Protein AF-A0A524KNK8-F1 (afdb_monomer_lite)

Secondary structure (DSSP, 8-state):
----------------------B-HHHHHHHHH-GGGTT---TT-EEEEEE---TTSEEETTTTEEESTT----SS--SEE-TTS-EEEEEEESSEEEEEEEESS--SEEEEEETT-SS-SEEEEGGGGGTT-BTTB-TTTEEEETTEEEE---EEESSEEEEEESS--S---EEEEEEPPTT--BPPP-SS--HHHHHHHHHHHHHHHHT--S-TT---------TT----

pLDDT: mean 88.98, std 16.61, range [37.19, 98.94]

Structure (mmCIF, N/CA/C/O backbone):
data_AF-A0A524KNK8-F1
#
_entry.id   AF-A0A524KNK8-F1
#
loop_
_atom_site.group_PDB
_atom_site.id
_atom_site.type_symbol
_atom_site.label_atom_id
_atom_site.label_alt_id
_atom_site.label_comp_id
_atom_site.label_asym_id
_atom_site.label_entity_id
_atom_site.label_seq_id
_atom_site.pdbx_PDB_ins_code
_atom_site.Cartn_x
_atom_site.Cartn_y
_atom_site.Cartn_z
_atom_site.occupancy
_atom_site.B_iso_or_equiv
_atom_site.auth_seq_id
_atom_site.auth_comp_id
_atom_site.auth_asym_id
_atom_site.auth_atom_id
_atom_site.pdbx_PDB_model_num
ATOM 1 N N . MET A 1 1 ? -64.115 -29.885 32.588 1.00 39.28 1 MET A N 1
ATOM 2 C CA . MET A 1 1 ? -62.906 -30.039 31.748 1.00 39.28 1 MET A CA 1
ATOM 3 C C . MET A 1 1 ? -62.386 -28.641 31.404 1.00 39.28 1 MET A C 1
ATOM 5 O O . MET A 1 1 ? -63.045 -27.938 30.654 1.00 39.28 1 MET A O 1
ATOM 9 N N . ARG A 1 2 ? -61.317 -28.157 32.058 1.00 37.44 2 ARG A N 1
ATOM 10 C CA . ARG A 1 2 ? -60.787 -26.785 31.881 1.00 37.44 2 ARG A CA 1
ATOM 11 C C . ARG A 1 2 ? -59.547 -26.834 30.985 1.00 37.44 2 ARG A C 1
ATOM 13 O O . ARG A 1 2 ? -58.516 -27.343 31.410 1.00 37.44 2 ARG A O 1
ATOM 20 N N . ILE A 1 3 ? -59.654 -26.318 29.763 1.00 40.84 3 ILE A N 1
ATOM 21 C CA . ILE A 1 3 ? -58.543 -26.235 28.806 1.00 40.84 3 ILE A CA 1
ATOM 22 C C . ILE A 1 3 ? -57.711 -24.995 29.153 1.00 40.84 3 ILE A C 1
ATOM 24 O O . ILE A 1 3 ? -58.164 -23.866 28.978 1.00 40.84 3 ILE A O 1
ATOM 28 N N . ARG A 1 4 ? -56.500 -25.201 29.683 1.00 44.00 4 ARG A N 1
ATOM 29 C CA . ARG A 1 4 ? -55.504 -24.139 29.882 1.00 44.00 4 ARG A CA 1
ATOM 30 C C . ARG A 1 4 ? -54.806 -23.885 28.544 1.00 44.00 4 ARG A C 1
ATOM 32 O O . ARG A 1 4 ? -54.095 -24.755 28.055 1.00 44.00 4 ARG A O 1
ATOM 39 N N . ARG A 1 5 ? -55.019 -22.712 27.944 1.00 43.19 5 ARG A N 1
ATOM 40 C CA . ARG A 1 5 ? -54.253 -22.255 26.775 1.00 43.19 5 ARG A CA 1
ATOM 41 C C . ARG A 1 5 ? -52.883 -21.776 27.258 1.00 43.19 5 ARG A C 1
ATOM 43 O O . ARG A 1 5 ? -52.801 -20.758 27.938 1.00 43.19 5 ARG A O 1
ATOM 50 N N . ALA A 1 6 ? -51.835 -22.534 26.952 1.00 45.50 6 ALA A N 1
ATOM 51 C CA . ALA A 1 6 ? -50.456 -22.107 27.154 1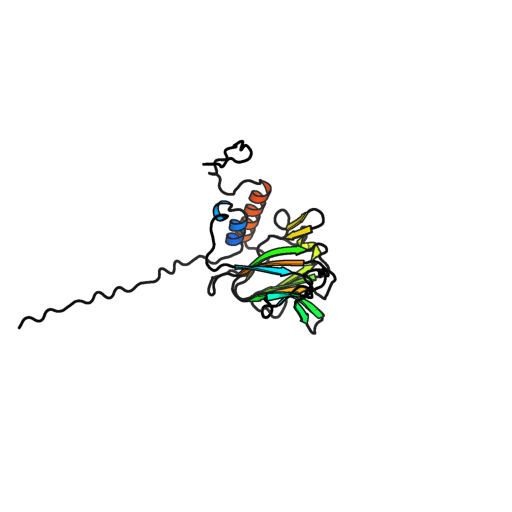.00 45.50 6 ALA A CA 1
ATOM 52 C C . ALA A 1 6 ? -50.084 -21.123 26.035 1.00 45.50 6 ALA A C 1
ATOM 54 O O . ALA A 1 6 ? -50.104 -21.479 24.859 1.00 45.50 6 ALA A O 1
ATOM 55 N N . LEU A 1 7 ? -49.804 -19.874 26.404 1.00 43.69 7 LEU A N 1
ATOM 56 C CA . LEU A 1 7 ? -49.310 -18.850 25.493 1.00 43.69 7 LEU A CA 1
ATOM 57 C C . LEU A 1 7 ? -47.789 -19.023 25.384 1.00 43.69 7 LEU A C 1
ATOM 59 O O . LEU A 1 7 ? -47.062 -18.725 26.329 1.00 43.69 7 LEU A O 1
ATOM 63 N N . ALA A 1 8 ? -47.316 -19.567 24.264 1.00 42.44 8 ALA A N 1
ATOM 64 C CA . ALA A 1 8 ? -45.891 -19.665 23.975 1.00 42.44 8 ALA A CA 1
ATOM 65 C C . ALA A 1 8 ? -45.368 -18.275 23.579 1.00 42.44 8 ALA A C 1
ATOM 67 O O . ALA A 1 8 ? -45.711 -17.756 22.518 1.00 42.44 8 ALA A O 1
ATOM 68 N N . LEU A 1 9 ? -44.565 -17.663 24.452 1.00 43.53 9 LEU A N 1
ATOM 69 C CA . LEU A 1 9 ? -43.840 -16.432 24.150 1.00 43.53 9 LEU A CA 1
ATOM 70 C C . LEU A 1 9 ? -42.666 -16.790 23.227 1.00 43.53 9 LEU A C 1
ATOM 72 O O . LEU A 1 9 ? -41.655 -17.337 23.665 1.00 43.53 9 LEU A O 1
ATOM 76 N N . LEU A 1 10 ? -42.824 -16.532 21.932 1.00 44.56 10 LEU A N 1
ATOM 77 C CA . LEU A 1 10 ? -41.759 -16.684 20.950 1.00 44.56 10 LEU A CA 1
ATOM 78 C C . LEU A 1 10 ? -40.817 -15.476 21.081 1.00 44.56 10 LEU A C 1
ATOM 80 O O . LEU A 1 10 ? -41.096 -14.406 20.545 1.00 44.56 10 LEU A O 1
ATOM 84 N N . CYS A 1 11 ? -39.723 -15.625 21.832 1.00 43.78 11 CYS A N 1
ATOM 85 C CA . CYS A 1 11 ? -38.650 -14.630 21.886 1.00 43.78 11 CYS A CA 1
ATOM 86 C C . CYS A 1 11 ? -37.915 -14.600 20.541 1.00 43.78 11 CYS A C 1
ATOM 88 O O . CYS A 1 11 ? -36.965 -15.349 20.313 1.00 43.78 11 CYS A O 1
ATOM 90 N N . THR A 1 12 ? -38.356 -13.732 19.637 1.00 44.84 12 THR A N 1
ATOM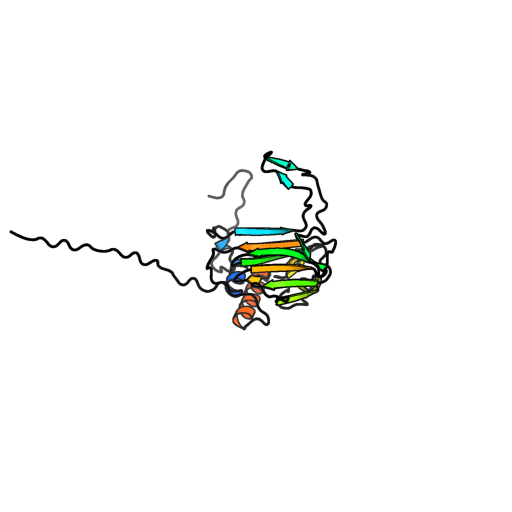 91 C CA . THR A 1 12 ? -37.591 -13.365 18.447 1.00 44.84 12 THR A CA 1
ATOM 92 C C . THR A 1 12 ? -36.363 -12.573 18.886 1.00 44.84 12 THR A C 1
ATOM 94 O O . THR A 1 12 ? -36.468 -11.397 19.234 1.00 44.84 12 THR A O 1
ATOM 97 N N . PHE A 1 13 ? -35.193 -13.212 18.873 1.00 47.78 13 PHE A N 1
ATOM 98 C CA . PHE A 1 13 ? -33.917 -12.504 18.870 1.00 47.78 13 PHE A CA 1
ATOM 99 C C . PHE A 1 13 ? -33.829 -11.720 17.557 1.00 47.78 13 PHE A C 1
ATOM 101 O O . PHE A 1 13 ? -33.483 -12.282 16.520 1.00 47.78 13 PHE A O 1
ATOM 108 N N . LEU A 1 14 ? -34.178 -10.431 17.579 1.00 37.59 14 LEU A N 1
ATOM 109 C CA . LEU A 1 14 ? -33.730 -9.522 16.531 1.00 37.59 14 LEU A CA 1
ATOM 110 C C . LEU A 1 14 ? -32.219 -9.347 16.719 1.00 37.59 14 LEU A C 1
ATOM 112 O O . LEU A 1 14 ? -31.814 -8.834 17.768 1.00 37.59 14 LEU A O 1
ATOM 116 N N . PRO A 1 15 ? -31.366 -9.737 15.757 1.00 41.31 15 PRO A N 1
ATOM 117 C CA . PRO A 1 15 ? -30.005 -9.238 15.767 1.00 41.31 15 PRO A CA 1
ATOM 118 C C . PRO A 1 15 ? -30.083 -7.711 15.671 1.00 41.31 15 PRO A C 1
ATOM 120 O O . PRO A 1 15 ? -30.643 -7.171 14.716 1.00 41.31 15 PRO A O 1
ATOM 123 N N . LEU A 1 16 ? -29.532 -7.007 16.665 1.00 40.75 16 LEU A N 1
ATOM 124 C CA . LEU A 1 16 ? -29.137 -5.615 16.488 1.00 40.75 16 LEU A CA 1
ATOM 125 C C . LEU A 1 16 ? -28.019 -5.607 15.440 1.00 40.75 16 LEU A C 1
ATOM 127 O O . LEU A 1 16 ? -26.835 -5.581 15.764 1.00 40.75 16 LEU A O 1
ATOM 131 N N . THR A 1 17 ? -28.381 -5.625 14.162 1.00 40.34 17 THR A N 1
ATOM 132 C CA . THR A 1 17 ? -27.522 -5.069 13.126 1.00 40.34 17 THR A CA 1
ATOM 133 C C . THR A 1 17 ? -27.572 -3.563 13.317 1.00 40.34 17 THR A C 1
ATOM 135 O O . THR A 1 17 ? -28.336 -2.858 12.658 1.00 40.34 17 THR A O 1
ATOM 138 N N . GLY A 1 18 ? -26.803 -3.061 14.286 1.00 37.19 18 GLY A N 1
ATOM 139 C CA . GLY A 1 18 ? -26.396 -1.668 14.242 1.00 37.19 18 GLY A CA 1
ATOM 140 C C . GLY A 1 18 ? -25.773 -1.461 12.870 1.00 37.19 18 GLY A C 1
ATOM 141 O O . GLY A 1 18 ? -24.892 -2.230 12.482 1.00 37.19 18 GLY A O 1
ATOM 142 N N . ALA A 1 19 ? -26.282 -0.497 12.107 1.00 41.09 19 ALA A N 1
ATOM 143 C CA . ALA A 1 19 ? -25.640 -0.068 10.881 1.00 41.09 19 ALA A CA 1
ATOM 144 C C . ALA A 1 19 ? -24.267 0.485 11.277 1.00 41.09 19 ALA A C 1
ATOM 146 O O . ALA A 1 19 ? -24.128 1.660 11.612 1.00 41.09 19 ALA A O 1
ATOM 147 N N . ALA A 1 20 ? -23.266 -0.392 11.337 1.00 56.62 20 ALA A N 1
ATOM 148 C CA . ALA A 1 20 ? -21.882 0.019 11.384 1.00 56.62 20 ALA A CA 1
ATOM 149 C C . ALA A 1 20 ? -21.692 0.890 10.142 1.00 56.62 20 ALA A C 1
ATOM 151 O O . ALA A 1 20 ? -21.895 0.419 9.021 1.00 56.62 20 ALA A O 1
ATOM 152 N N . GLY A 1 21 ? -21.443 2.183 10.360 1.00 69.94 21 GLY A N 1
ATOM 153 C CA . GLY A 1 21 ? -21.269 3.137 9.272 1.00 69.94 21 GLY A CA 1
ATOM 154 C C . GLY A 1 21 ? -20.223 2.629 8.282 1.00 69.94 21 GLY A C 1
ATOM 155 O O . GLY A 1 21 ? -19.284 1.930 8.666 1.00 69.94 21 GLY A O 1
ATOM 156 N N . GLU A 1 22 ? -20.406 2.963 7.007 1.00 88.12 22 GLU A N 1
ATOM 157 C CA . GLU A 1 22 ? -19.471 2.596 5.946 1.00 88.12 22 GLU A CA 1
ATOM 158 C C . GLU A 1 22 ? -18.034 3.012 6.320 1.00 88.12 22 GLU A C 1
ATOM 160 O O . GLU A 1 22 ? -17.757 4.167 6.655 1.00 88.12 22 GLU A O 1
ATOM 165 N N . LEU A 1 23 ? -17.103 2.059 6.275 1.00 94.19 23 LEU A N 1
ATOM 166 C CA . LEU A 1 23 ? -15.700 2.273 6.588 1.00 94.19 23 LEU A CA 1
ATOM 167 C C . LEU A 1 23 ? -15.001 2.915 5.385 1.00 94.19 23 LEU A C 1
ATOM 169 O O . LEU A 1 23 ? -14.524 2.234 4.479 1.00 94.19 23 LEU A O 1
ATOM 173 N N . GLY A 1 24 ? -14.971 4.244 5.368 1.00 95.75 24 GLY A N 1
ATOM 174 C CA . GLY A 1 24 ? -14.275 5.033 4.351 1.00 95.75 24 GLY A CA 1
ATOM 175 C C . GLY A 1 24 ? -12.940 5.611 4.813 1.00 95.75 24 GLY A C 1
ATOM 176 O O . GLY A 1 24 ? -12.523 5.460 5.965 1.00 95.75 24 GLY A O 1
ATOM 177 N N . LEU A 1 25 ? -12.286 6.339 3.903 1.00 96.94 25 LEU A N 1
ATOM 178 C CA . LEU A 1 25 ? -11.016 7.022 4.163 1.00 96.94 25 LEU A CA 1
ATOM 179 C C . LEU A 1 25 ? -11.036 7.895 5.440 1.00 96.94 25 LEU A C 1
ATOM 181 O O . LEU A 1 25 ? -10.083 7.780 6.209 1.00 96.94 25 LEU A O 1
ATOM 185 N N . PRO A 1 26 ? -12.085 8.693 5.748 1.00 96.38 26 PRO A N 1
ATOM 186 C CA . PRO A 1 26 ? -12.119 9.484 6.982 1.00 96.38 26 PRO A CA 1
ATOM 187 C C . PRO A 1 26 ? -12.039 8.640 8.257 1.00 96.38 26 PRO A C 1
ATOM 189 O O . PRO A 1 26 ? -11.250 8.940 9.150 1.00 96.38 26 PRO A O 1
ATOM 192 N N . ALA A 1 27 ? -12.808 7.550 8.324 1.00 94.88 27 ALA A N 1
ATOM 193 C CA . ALA A 1 27 ? -12.818 6.656 9.477 1.00 94.88 27 ALA A CA 1
ATOM 194 C C . ALA A 1 27 ? -11.474 5.930 9.644 1.00 94.88 27 ALA A C 1
ATOM 196 O O . ALA A 1 27 ? -11.016 5.727 10.764 1.00 94.88 27 ALA A O 1
ATOM 197 N N . LEU A 1 28 ? -10.813 5.569 8.541 1.00 95.56 28 LEU A N 1
ATOM 198 C CA . LEU A 1 28 ? -9.491 4.937 8.562 1.00 95.56 28 LEU A CA 1
ATOM 199 C C . LEU A 1 28 ? -8.373 5.918 8.936 1.00 95.56 28 LEU A C 1
ATOM 201 O O . LEU A 1 28 ? -7.448 5.539 9.647 1.00 95.56 28 LEU A O 1
ATOM 205 N N . LEU A 1 29 ? -8.464 7.178 8.505 1.00 95.00 29 LEU A N 1
ATOM 206 C CA . LEU A 1 29 ? -7.537 8.235 8.915 1.00 95.00 29 LEU A CA 1
ATOM 207 C C . LEU A 1 29 ? -7.675 8.567 10.400 1.00 95.00 29 LEU A C 1
ATOM 209 O O . LEU A 1 29 ? -6.659 8.732 11.065 1.00 95.00 29 LEU A O 1
ATOM 213 N N . ALA A 1 30 ? -8.898 8.595 10.935 1.00 92.25 30 ALA A N 1
ATOM 214 C CA . ALA A 1 30 ? -9.117 8.792 12.367 1.00 92.25 30 ALA A CA 1
ATOM 215 C C . ALA A 1 30 ? -8.403 7.716 13.205 1.00 92.25 30 ALA A C 1
ATOM 217 O O . ALA A 1 30 ? -7.770 8.038 14.208 1.00 92.25 30 ALA A O 1
ATOM 218 N N . ARG A 1 31 ? -8.408 6.453 12.746 1.00 90.88 31 ARG A N 1
ATOM 219 C CA . ARG A 1 31 ? -7.676 5.353 13.404 1.00 90.88 31 ARG A CA 1
ATOM 220 C C . ARG A 1 31 ? -6.161 5.563 13.439 1.00 90.88 31 ARG A C 1
ATOM 222 O O . ARG A 1 31 ? -5.520 5.053 14.347 1.00 90.88 31 ARG A O 1
ATOM 229 N N . LEU A 1 32 ? -5.581 6.281 12.473 1.00 89.31 32 LEU A N 1
ATOM 230 C CA . LEU A 1 32 ? -4.134 6.529 12.420 1.00 89.31 32 LEU A CA 1
ATOM 231 C C . LEU A 1 32 ? -3.651 7.417 13.580 1.00 89.31 32 LEU A C 1
ATOM 233 O O . LEU A 1 32 ? -2.477 7.375 13.935 1.00 89.31 32 LEU A O 1
ATOM 237 N N . THR A 1 33 ? -4.548 8.220 14.155 1.00 88.38 33 THR A N 1
ATOM 238 C CA . THR A 1 33 ? -4.237 9.225 15.187 1.00 88.38 33 THR A CA 1
ATOM 239 C C . THR A 1 33 ? -4.926 8.963 16.527 1.00 88.38 33 THR A C 1
ATOM 241 O O . THR A 1 33 ? -4.765 9.740 17.467 1.00 88.38 33 THR A O 1
ATOM 244 N N . ASP A 1 34 ? -5.700 7.884 16.617 1.00 88.94 34 ASP A N 1
ATOM 245 C CA . ASP A 1 34 ? -6.428 7.478 17.814 1.00 88.94 34 ASP A CA 1
ATOM 246 C C . ASP A 1 34 ? -5.591 6.479 18.628 1.00 88.94 34 ASP A C 1
ATOM 248 O O . ASP A 1 34 ? -5.598 5.271 18.378 1.00 88.94 34 ASP A O 1
ATOM 252 N N . LEU A 1 35 ? -4.824 7.006 19.587 1.00 85.38 35 LEU A N 1
ATOM 253 C CA . LEU A 1 35 ? -3.948 6.199 20.439 1.00 85.38 35 LEU A CA 1
ATOM 254 C C . LEU A 1 35 ? -4.726 5.345 21.452 1.00 85.38 35 LEU A C 1
ATOM 256 O O . LEU A 1 35 ? -4.220 4.302 21.869 1.00 85.38 35 LEU A O 1
ATOM 260 N N . ASP A 1 36 ? -5.963 5.716 21.793 1.00 84.56 36 ASP A N 1
ATOM 261 C CA . ASP A 1 36 ? -6.796 4.969 22.747 1.00 84.56 36 ASP A CA 1
ATOM 262 C C . ASP A 1 36 ? -7.251 3.619 22.176 1.00 84.56 36 ASP A C 1
ATOM 264 O O . ASP A 1 36 ? -7.672 2.723 22.911 1.00 84.56 36 ASP A O 1
ATOM 268 N N . ARG A 1 37 ? -7.116 3.431 20.858 1.00 86.69 37 ARG A N 1
ATOM 269 C CA . ARG A 1 37 ? -7.368 2.155 20.179 1.00 86.69 37 ARG A CA 1
ATOM 270 C C . ARG A 1 37 ? -6.207 1.174 20.245 1.00 86.69 37 ARG A C 1
ATOM 272 O O . ARG A 1 37 ? -6.433 0.000 19.973 1.00 86.69 37 ARG A O 1
ATOM 279 N N . LEU A 1 38 ? -4.993 1.599 20.604 1.00 87.00 38 LEU A N 1
ATOM 280 C CA . LEU A 1 38 ? -3.830 0.704 20.676 1.00 87.00 38 LEU A CA 1
ATOM 281 C C . LEU A 1 38 ? -4.046 -0.558 21.541 1.00 87.00 38 LEU A C 1
ATOM 283 O O . LEU A 1 38 ? -3.613 -1.626 21.105 1.00 87.00 38 LEU A O 1
ATOM 287 N N . PRO A 1 39 ? -4.708 -0.504 22.718 1.00 89.88 39 PRO A N 1
ATOM 288 C CA . PRO A 1 39 ? -4.997 -1.704 23.509 1.00 89.88 39 PRO A CA 1
ATOM 289 C C . PRO A 1 39 ? -6.229 -2.484 23.023 1.00 89.88 39 PRO A C 1
ATOM 291 O O . PRO A 1 39 ? -6.511 -3.568 23.537 1.00 89.88 39 PRO A O 1
ATOM 294 N N . VAL A 1 40 ? -6.996 -1.949 22.068 1.00 87.94 40 VAL A N 1
ATOM 295 C CA . VAL A 1 40 ? -8.257 -2.541 21.621 1.00 87.94 40 VAL A CA 1
ATOM 296 C C . VAL A 1 40 ? -7.994 -3.512 20.477 1.00 87.94 40 VAL A C 1
ATOM 298 O O . VAL A 1 40 ? -7.593 -3.129 19.380 1.00 87.94 40 VAL A O 1
ATOM 301 N N . LEU A 1 41 ? -8.280 -4.791 20.714 1.00 88.81 41 LEU A N 1
ATOM 302 C CA . LEU A 1 41 ? -8.302 -5.786 19.647 1.00 88.81 41 LEU A CA 1
ATOM 303 C C . LEU A 1 41 ? -9.518 -5.546 18.751 1.00 88.81 41 LEU A C 1
ATOM 305 O O . LEU A 1 41 ? -10.637 -5.432 19.246 1.00 88.81 41 LEU A O 1
ATOM 309 N N . GLU A 1 42 ? -9.311 -5.521 17.436 1.00 88.94 42 GLU A N 1
ATOM 310 C CA . GLU A 1 42 ? -10.398 -5.525 16.455 1.00 88.94 42 GLU A CA 1
ATOM 311 C C . GLU A 1 42 ? -10.731 -6.977 16.079 1.00 88.94 42 GLU A C 1
ATOM 313 O O . GLU A 1 42 ? -9.964 -7.609 15.343 1.00 88.94 42 GLU A O 1
ATOM 318 N N . PRO A 1 43 ? -11.842 -7.553 16.581 1.00 89.25 43 PRO A N 1
ATOM 319 C CA . PRO A 1 43 ? -12.153 -8.954 16.333 1.00 89.25 43 PRO A CA 1
ATOM 320 C C . PRO A 1 43 ? -12.327 -9.219 14.838 1.00 89.25 43 PRO A C 1
ATOM 322 O O . PRO A 1 43 ? -12.933 -8.422 14.124 1.00 89.25 43 PRO A O 1
ATOM 325 N N . ALA A 1 44 ? -11.809 -10.357 14.373 1.00 92.75 44 ALA A N 1
ATOM 326 C CA . ALA A 1 44 ? -11.893 -10.807 12.981 1.00 92.75 44 ALA A CA 1
ATOM 327 C C . ALA A 1 44 ? -11.269 -9.864 11.925 1.00 92.75 44 ALA A C 1
ATOM 329 O O . ALA A 1 44 ? -11.371 -10.142 10.730 1.00 92.75 44 ALA A O 1
ATOM 330 N N . VAL A 1 45 ? -10.560 -8.808 12.339 1.00 95.81 45 VAL A N 1
ATOM 331 C CA . VAL A 1 45 ? -9.682 -8.025 11.462 1.00 95.81 45 VAL A CA 1
ATOM 332 C C . VAL A 1 45 ? -8.293 -8.649 11.477 1.00 95.81 45 VAL A C 1
ATOM 334 O O . VAL A 1 45 ? -7.736 -8.942 12.533 1.00 95.81 45 VAL A O 1
ATOM 337 N N . THR A 1 46 ? -7.702 -8.849 10.301 1.00 97.31 46 THR A N 1
ATOM 338 C CA . THR A 1 46 ? -6.330 -9.370 10.189 1.00 97.31 46 THR A CA 1
ATOM 339 C C . THR A 1 46 ? -5.415 -8.353 9.537 1.00 97.31 46 THR A C 1
ATOM 341 O O . THR A 1 46 ? -5.789 -7.770 8.523 1.00 97.31 46 THR A O 1
ATOM 344 N N . CYS A 1 47 ? -4.198 -8.205 10.060 1.00 96.94 47 CYS A N 1
ATOM 345 C CA . CYS A 1 47 ? -3.127 -7.443 9.427 1.00 96.94 47 CYS A CA 1
ATOM 346 C C . CYS A 1 47 ? -2.133 -8.404 8.768 1.00 96.94 47 CYS A C 1
ATOM 348 O O . CYS A 1 47 ? -1.660 -9.348 9.404 1.00 96.94 47 CYS A O 1
ATOM 350 N N . ARG A 1 48 ? -1.837 -8.193 7.485 1.00 98.19 48 ARG A N 1
ATOM 351 C CA . ARG A 1 48 ? -0.908 -9.019 6.702 1.00 98.19 48 ARG A CA 1
ATOM 352 C C . ARG A 1 48 ? -0.040 -8.139 5.808 1.00 98.19 48 ARG A C 1
ATOM 354 O O . ARG A 1 48 ? -0.294 -6.948 5.636 1.00 98.19 48 ARG A O 1
ATOM 361 N N . GLN A 1 49 ? 1.000 -8.738 5.235 1.00 98.06 49 GLN A N 1
ATOM 362 C CA . GLN A 1 49 ? 1.931 -8.044 4.356 1.00 98.06 49 GLN A CA 1
ATOM 363 C C . GLN A 1 49 ? 2.334 -8.922 3.173 1.00 98.06 49 GLN A C 1
ATOM 365 O O . GLN A 1 49 ? 2.650 -10.097 3.345 1.00 98.06 49 GLN A O 1
ATOM 370 N N . PHE A 1 50 ? 2.393 -8.316 1.989 1.00 98.69 50 PHE A N 1
ATOM 371 C CA . PHE A 1 50 ? 3.185 -8.824 0.871 1.00 98.69 50 PHE A CA 1
ATOM 372 C C . PHE A 1 50 ? 4.520 -8.089 0.809 1.00 98.69 50 PHE A C 1
ATOM 374 O O . PHE A 1 50 ? 4.577 -6.878 1.028 1.00 98.69 50 PHE A O 1
ATOM 381 N N . SER A 1 51 ? 5.592 -8.806 0.495 1.00 98.31 51 SER A N 1
ATOM 382 C CA . SER A 1 51 ? 6.925 -8.229 0.356 1.00 98.31 51 SER A CA 1
ATOM 383 C C . SER A 1 51 ? 7.732 -8.913 -0.740 1.00 98.31 51 SER A C 1
ATOM 385 O O . SER A 1 51 ? 7.354 -9.963 -1.267 1.00 98.31 51 SER A O 1
ATOM 387 N N . SER A 1 52 ? 8.873 -8.305 -1.037 1.00 98.38 52 SER A N 1
ATOM 388 C CA . SER A 1 52 ? 9.912 -8.827 -1.932 1.00 98.38 52 SER A CA 1
ATOM 389 C C . SER A 1 52 ? 10.868 -9.808 -1.242 1.00 98.38 52 SER A C 1
ATOM 391 O O . SER A 1 52 ? 11.943 -10.058 -1.772 1.00 98.38 52 SER A O 1
ATOM 393 N N . TYR A 1 53 ? 10.486 -10.380 -0.092 1.00 97.00 53 TYR A N 1
ATOM 394 C CA . TYR A 1 53 ? 11.325 -11.336 0.637 1.00 97.00 53 TYR A CA 1
ATOM 395 C C . TYR A 1 53 ? 11.768 -12.514 -0.244 1.00 97.00 53 TYR A C 1
ATOM 397 O O . TYR A 1 53 ? 11.027 -12.947 -1.138 1.00 97.00 53 TYR A O 1
ATOM 405 N N . ASP A 1 54 ? 12.952 -13.051 0.041 1.00 97.19 54 ASP A N 1
ATOM 406 C CA . ASP A 1 54 ? 13.543 -14.168 -0.682 1.00 97.19 54 ASP A CA 1
ATOM 407 C C . ASP A 1 54 ? 12.677 -15.429 -0.562 1.00 97.19 54 ASP A C 1
ATOM 409 O O . ASP A 1 54 ? 12.570 -16.056 0.495 1.00 97.19 54 ASP A O 1
ATOM 413 N N . ARG A 1 55 ? 12.079 -15.842 -1.686 1.00 95.00 55 ARG A N 1
ATOM 414 C CA . ARG A 1 55 ? 11.202 -17.020 -1.759 1.00 95.00 55 ARG A CA 1
ATOM 415 C C . ARG A 1 55 ? 11.942 -18.340 -1.542 1.00 95.00 55 ARG A C 1
ATOM 417 O O . ARG A 1 55 ? 11.290 -19.369 -1.352 1.00 95.00 55 ARG A O 1
ATOM 424 N N . ALA A 1 56 ? 13.276 -18.338 -1.564 1.00 95.56 56 ALA A N 1
ATOM 425 C CA . ALA A 1 56 ? 14.058 -19.511 -1.213 1.00 95.56 56 ALA A CA 1
ATOM 426 C C . ALA A 1 56 ? 13.966 -19.829 0.290 1.00 95.56 56 ALA A C 1
ATOM 428 O O . ALA A 1 56 ? 13.966 -21.016 0.624 1.00 95.56 56 ALA A O 1
ATOM 429 N N . SER A 1 57 ? 13.815 -18.813 1.154 1.00 95.50 57 SER A N 1
ATOM 430 C CA . SER A 1 57 ? 13.547 -18.983 2.587 1.00 95.50 57 SER A CA 1
ATOM 431 C C . SER A 1 57 ? 12.062 -19.266 2.805 1.00 95.50 57 SER A C 1
ATOM 433 O O . SER A 1 57 ? 11.197 -18.416 2.577 1.00 95.50 57 SER A O 1
ATOM 435 N N . ARG A 1 58 ? 11.732 -20.499 3.199 1.00 94.62 58 ARG A N 1
ATOM 436 C CA . ARG A 1 58 ? 10.336 -20.928 3.371 1.00 94.62 58 ARG A CA 1
ATOM 437 C C . ARG A 1 58 ? 10.171 -21.921 4.507 1.00 94.62 58 ARG A C 1
ATOM 439 O O . ARG A 1 58 ? 11.044 -22.748 4.750 1.00 94.62 58 ARG A O 1
ATOM 446 N N . TYR A 1 59 ? 9.023 -21.863 5.167 1.00 94.44 59 TYR A N 1
ATOM 447 C CA . TYR A 1 59 ? 8.614 -22.871 6.135 1.00 94.44 59 TYR A CA 1
ATOM 448 C C . TYR A 1 59 ? 8.036 -24.088 5.408 1.00 94.44 59 TYR A C 1
ATOM 450 O O . TYR A 1 59 ? 7.148 -23.942 4.566 1.00 94.44 59 TYR A O 1
ATOM 458 N N . ASP A 1 60 ? 8.531 -25.277 5.733 1.00 95.31 60 ASP A N 1
ATOM 459 C CA . ASP A 1 60 ? 7.960 -26.544 5.295 1.00 95.31 60 ASP A CA 1
ATOM 460 C C . ASP A 1 60 ? 7.031 -27.093 6.395 1.00 95.31 60 ASP A C 1
ATOM 462 O O . ASP A 1 60 ? 7.505 -27.510 7.458 1.00 95.31 60 ASP A O 1
ATOM 466 N N . PRO A 1 61 ? 5.705 -27.114 6.169 1.00 95.56 61 PRO A N 1
ATOM 467 C CA . PRO A 1 61 ? 4.754 -27.591 7.165 1.00 95.56 61 PRO A CA 1
ATOM 468 C C . PRO A 1 61 ? 4.823 -29.106 7.400 1.00 95.56 61 PRO A C 1
ATOM 470 O O . PRO A 1 61 ? 4.423 -29.555 8.474 1.00 95.56 61 PRO A O 1
ATOM 473 N N . ALA A 1 62 ? 5.324 -29.896 6.442 1.00 96.56 62 ALA A N 1
ATOM 474 C CA . ALA A 1 62 ? 5.412 -31.349 6.581 1.00 96.56 62 ALA A CA 1
ATOM 475 C C . ALA A 1 62 ? 6.539 -31.743 7.542 1.00 96.56 62 ALA A C 1
ATOM 477 O O . ALA A 1 62 ? 6.351 -32.584 8.421 1.00 96.56 62 ALA A O 1
ATOM 478 N N . THR A 1 63 ? 7.696 -31.096 7.408 1.00 96.44 63 THR A N 1
ATOM 479 C CA . THR A 1 63 ? 8.861 -31.333 8.274 1.00 96.44 63 THR A CA 1
ATOM 480 C C . THR A 1 63 ? 8.888 -30.428 9.507 1.00 96.44 63 THR A C 1
ATOM 482 O O . THR A 1 63 ? 9.645 -30.689 10.440 1.00 96.44 63 THR A O 1
ATOM 485 N N . LYS A 1 64 ? 8.046 -29.385 9.541 1.00 96.44 64 LYS A N 1
ATOM 486 C CA . LYS A 1 64 ? 8.030 -28.315 10.553 1.00 96.44 64 LYS A CA 1
ATOM 487 C C . LYS A 1 64 ? 9.368 -27.575 10.674 1.00 96.44 64 LYS A C 1
ATOM 489 O O . LYS A 1 64 ? 9.719 -27.108 11.758 1.00 96.44 64 LYS A O 1
ATOM 494 N N . GLN A 1 65 ? 10.108 -27.459 9.575 1.00 96.31 65 GLN A N 1
ATOM 495 C CA . GLN A 1 65 ? 11.424 -26.818 9.525 1.00 96.31 65 GLN A CA 1
ATOM 496 C C . GLN A 1 65 ? 11.463 -25.703 8.482 1.00 96.31 65 GLN A C 1
ATOM 498 O O . GLN A 1 65 ? 10.669 -25.670 7.544 1.00 96.31 65 GLN A O 1
ATOM 503 N N . TYR A 1 66 ? 12.410 -24.779 8.636 1.00 94.50 66 TYR A N 1
ATOM 504 C CA . TYR A 1 66 ? 12.700 -23.792 7.602 1.00 94.50 66 TYR A CA 1
ATOM 505 C C . TYR A 1 66 ? 13.701 -24.350 6.593 1.00 94.50 66 TYR A C 1
ATOM 507 O O . TYR A 1 66 ? 14.773 -24.833 6.956 1.00 94.50 66 TYR A O 1
ATOM 515 N N . VAL A 1 67 ? 13.367 -24.223 5.314 1.00 96.19 67 VAL A N 1
ATOM 516 C CA . VAL A 1 67 ? 14.250 -24.519 4.188 1.00 96.19 67 VAL A CA 1
ATOM 517 C C . VAL A 1 67 ? 14.963 -23.235 3.788 1.00 96.19 67 VAL A C 1
ATOM 519 O O . VAL A 1 67 ? 14.311 -22.215 3.576 1.00 96.19 67 VAL A O 1
ATOM 522 N N . ASN A 1 68 ? 16.294 -23.304 3.679 1.00 95.31 68 ASN A N 1
ATOM 523 C CA . ASN A 1 68 ? 17.166 -22.186 3.306 1.00 95.31 68 ASN A CA 1
ATOM 524 C C . ASN A 1 68 ? 16.856 -20.893 4.085 1.00 95.31 68 ASN A C 1
ATOM 526 O O . ASN A 1 68 ? 16.723 -19.817 3.508 1.00 95.31 68 ASN A O 1
ATOM 530 N N . TRP A 1 69 ? 16.714 -21.016 5.409 1.00 93.69 69 TRP A N 1
ATOM 531 C CA . TRP A 1 69 ? 16.304 -19.921 6.295 1.00 93.69 69 TRP A CA 1
ATOM 532 C C . TRP A 1 69 ? 17.187 -18.666 6.171 1.00 93.69 69 TRP A C 1
ATOM 534 O O . TRP A 1 69 ? 16.712 -17.562 6.416 1.00 93.69 69 TRP A O 1
ATOM 544 N N . SER A 1 70 ? 18.454 -18.843 5.779 1.00 95.25 70 SER A N 1
ATOM 545 C CA . SER A 1 70 ? 19.463 -17.796 5.611 1.00 95.25 70 SER A CA 1
ATOM 546 C C . SER A 1 70 ? 19.473 -17.137 4.224 1.00 95.25 70 SER A C 1
ATOM 548 O O . SER A 1 70 ? 20.381 -16.357 3.937 1.00 95.25 70 SER A O 1
ATOM 550 N N . ALA A 1 71 ? 18.536 -17.477 3.332 1.00 96.81 71 ALA A N 1
ATOM 551 C CA . ALA A 1 71 ? 18.403 -16.798 2.045 1.00 96.81 71 ALA A CA 1
ATOM 552 C C . ALA A 1 71 ? 18.080 -15.307 2.255 1.00 96.81 71 ALA A C 1
ATOM 554 O O . ALA A 1 71 ? 17.333 -14.963 3.167 1.00 96.81 71 ALA A O 1
ATOM 555 N N . ASN A 1 72 ? 18.670 -14.432 1.437 1.00 96.25 72 ASN A N 1
ATOM 556 C CA . ASN A 1 72 ? 18.686 -12.978 1.663 1.00 96.25 72 ASN A CA 1
ATOM 557 C C . ASN A 1 72 ? 18.537 -12.165 0.357 1.00 96.25 72 ASN A C 1
ATOM 559 O O . ASN A 1 72 ? 18.879 -10.986 0.274 1.00 96.25 72 ASN A O 1
ATOM 563 N N . GLY A 1 73 ? 18.076 -12.799 -0.721 1.00 96.88 73 GLY A N 1
ATOM 564 C CA . GLY A 1 73 ? 17.722 -12.169 -1.992 1.00 96.88 73 GLY A CA 1
ATOM 565 C C . GLY A 1 73 ? 16.382 -11.428 -1.935 1.00 96.88 73 GLY A C 1
ATOM 566 O O . GLY A 1 73 ? 15.520 -11.670 -2.780 1.00 96.88 73 GLY A O 1
ATOM 567 N N . ASP A 1 74 ? 16.218 -10.521 -0.967 1.00 96.56 74 ASP A N 1
ATOM 568 C CA . ASP A 1 74 ? 14.954 -9.850 -0.603 1.00 96.56 74 ASP A CA 1
ATOM 569 C C . ASP A 1 74 ? 14.529 -8.703 -1.546 1.00 96.56 74 ASP A C 1
ATOM 571 O O . ASP A 1 74 ? 13.743 -7.828 -1.177 1.00 96.56 74 ASP A O 1
ATOM 575 N N . SER A 1 75 ? 15.059 -8.658 -2.770 1.00 97.06 75 SER A N 1
ATOM 576 C CA . SER A 1 75 ? 14.699 -7.638 -3.762 1.00 97.06 75 SER A CA 1
ATOM 577 C C . SER A 1 75 ? 14.305 -8.260 -5.090 1.00 97.06 75 SER A C 1
ATOM 579 O O . SER A 1 75 ? 14.900 -9.234 -5.547 1.00 97.06 75 SER A O 1
ATOM 581 N N . GLY A 1 76 ? 13.311 -7.655 -5.740 1.00 97.44 76 GLY A N 1
ATOM 582 C CA . GLY A 1 76 ? 12.834 -8.092 -7.051 1.00 97.44 76 GLY A CA 1
ATOM 583 C C . GLY A 1 76 ? 12.081 -9.421 -7.059 1.00 97.44 76 GLY A C 1
ATOM 584 O O . GLY A 1 76 ? 11.913 -10.010 -8.123 1.00 97.44 76 GLY A O 1
ATOM 585 N N . GLN A 1 77 ? 11.607 -9.873 -5.900 1.00 97.94 77 GLN A N 1
ATOM 586 C CA . GLN A 1 77 ? 10.694 -11.007 -5.792 1.00 97.94 77 GLN A CA 1
ATOM 587 C C . GLN A 1 77 ? 9.263 -10.503 -5.972 1.00 97.94 77 GLN A C 1
ATOM 589 O O . GLN A 1 77 ? 8.844 -9.593 -5.263 1.00 97.94 77 GLN A O 1
ATOM 594 N N . TYR A 1 78 ? 8.519 -11.098 -6.899 1.00 98.44 78 TYR A N 1
ATOM 595 C CA . TYR A 1 78 ? 7.117 -10.779 -7.188 1.00 98.44 78 TYR A CA 1
ATOM 596 C C . TYR A 1 78 ? 6.269 -12.043 -7.045 1.00 98.44 78 TYR A C 1
ATOM 598 O O . TYR A 1 78 ? 6.799 -13.153 -7.063 1.00 98.44 78 TYR A O 1
ATOM 606 N N . LEU A 1 79 ? 4.948 -11.903 -6.909 1.00 98.06 79 LEU A N 1
ATOM 607 C CA . LEU A 1 79 ? 4.048 -13.063 -6.896 1.00 98.06 79 LEU A CA 1
ATOM 608 C C . LEU A 1 79 ? 4.066 -13.796 -8.238 1.00 98.06 79 LEU A C 1
ATOM 610 O O . LEU A 1 79 ? 4.049 -15.023 -8.269 1.00 98.06 79 LEU A O 1
ATOM 614 N N . ARG A 1 80 ? 4.086 -13.026 -9.327 1.00 98.38 80 ARG A N 1
ATOM 615 C CA . ARG A 1 80 ? 4.198 -13.485 -10.715 1.00 98.38 80 ARG A CA 1
ATOM 616 C C . ARG A 1 80 ? 4.474 -12.295 -11.634 1.00 98.38 80 ARG A C 1
ATOM 618 O O . ARG A 1 80 ? 4.307 -11.147 -11.219 1.00 98.38 80 ARG A O 1
ATOM 625 N N . VAL A 1 81 ? 4.847 -12.582 -12.877 1.00 98.44 81 VAL A N 1
ATOM 626 C CA . VAL A 1 81 ? 4.851 -11.615 -13.981 1.00 98.44 81 VAL A CA 1
ATOM 627 C C . VAL A 1 81 ? 3.757 -12.031 -14.959 1.00 98.44 81 VAL A C 1
ATOM 629 O O . VAL A 1 81 ? 3.704 -13.188 -15.369 1.00 98.44 81 VAL A O 1
ATOM 632 N N . GLU A 1 82 ? 2.859 -11.108 -15.274 1.00 97.94 82 GLU A N 1
ATOM 633 C CA . GLU A 1 82 ? 1.749 -11.315 -16.201 1.00 97.94 82 GLU A CA 1
ATOM 634 C C . GLU A 1 82 ? 2.243 -11.317 -17.662 1.00 97.94 82 GLU A C 1
ATOM 636 O O . GLU A 1 82 ? 3.293 -10.740 -17.958 1.00 97.94 82 GLU A O 1
ATOM 641 N N . PRO A 1 83 ? 1.494 -11.900 -18.621 1.00 97.94 83 PRO A N 1
ATOM 642 C CA . PRO A 1 83 ? 1.899 -11.942 -20.033 1.00 97.94 83 PRO A CA 1
ATOM 643 C C . PRO A 1 83 ? 2.135 -10.568 -20.677 1.00 97.94 83 PRO A C 1
ATOM 645 O O . PRO A 1 83 ? 2.893 -10.455 -21.636 1.00 97.94 83 PRO A O 1
ATOM 648 N N . ASN A 1 84 ? 1.499 -9.517 -20.153 1.00 96.06 84 ASN A N 1
ATOM 649 C CA . ASN A 1 84 ? 1.697 -8.135 -20.595 1.00 96.06 84 ASN A CA 1
ATOM 650 C C . ASN A 1 84 ? 2.957 -7.472 -19.998 1.00 96.06 84 ASN A C 1
ATOM 652 O O . ASN A 1 84 ? 3.214 -6.303 -20.275 1.00 96.06 84 ASN A O 1
ATOM 656 N N . GLY A 1 85 ? 3.725 -8.197 -19.180 1.00 98.00 85 GLY A N 1
ATOM 657 C CA . GLY A 1 85 ? 4.954 -7.738 -18.542 1.00 98.00 85 GLY A CA 1
ATOM 658 C C . GLY A 1 85 ? 4.783 -7.177 -17.130 1.00 98.00 85 GLY A C 1
ATOM 659 O O . GLY A 1 85 ? 5.794 -7.008 -16.450 1.00 98.00 85 GLY A O 1
ATOM 660 N N . GLU A 1 86 ? 3.559 -6.928 -16.652 1.00 98.38 86 GLU A N 1
ATOM 661 C CA . GLU A 1 86 ? 3.349 -6.389 -15.302 1.00 98.38 86 GLU A CA 1
ATOM 662 C C . GLU A 1 86 ? 3.768 -7.382 -14.220 1.00 98.38 86 GLU A C 1
ATOM 664 O O . GLU A 1 86 ? 3.434 -8.564 -14.271 1.00 98.38 86 GLU A O 1
ATOM 669 N N . ALA A 1 87 ? 4.460 -6.896 -13.192 1.00 98.75 87 ALA A N 1
ATOM 670 C CA . ALA A 1 87 ? 4.901 -7.730 -12.084 1.00 98.75 87 ALA A CA 1
ATOM 671 C C . ALA A 1 87 ? 3.993 -7.529 -10.866 1.00 98.75 87 ALA A C 1
ATOM 673 O O . ALA A 1 87 ? 3.888 -6.429 -10.321 1.00 98.75 87 ALA A O 1
ATOM 674 N N . VAL A 1 88 ? 3.323 -8.594 -10.426 1.00 98.81 88 VAL A N 1
ATOM 675 C CA . VAL A 1 88 ? 2.332 -8.531 -9.345 1.00 98.81 88 VAL A CA 1
ATOM 676 C C . VAL A 1 88 ? 3.036 -8.481 -7.994 1.00 98.81 88 VAL A C 1
ATOM 678 O O . VAL A 1 88 ? 3.710 -9.429 -7.591 1.00 98.81 88 VAL A O 1
ATOM 681 N N . MET A 1 89 ? 2.863 -7.369 -7.281 1.00 98.81 89 MET A N 1
ATOM 682 C CA . MET A 1 89 ? 3.484 -7.116 -5.980 1.00 98.81 89 MET A CA 1
ATOM 683 C C . MET A 1 89 ? 2.643 -7.675 -4.830 1.00 98.81 89 MET A C 1
ATOM 685 O O . MET A 1 89 ? 3.194 -8.240 -3.884 1.00 98.81 89 MET A O 1
ATOM 689 N N . ALA A 1 90 ? 1.320 -7.506 -4.917 1.00 98.88 90 ALA A N 1
ATOM 690 C CA . ALA A 1 90 ? 0.348 -7.925 -3.913 1.00 98.88 90 ALA A CA 1
ATOM 691 C C . ALA A 1 90 ? -1.015 -8.222 -4.555 1.00 98.88 90 ALA A C 1
ATOM 693 O O . ALA A 1 90 ? -1.392 -7.583 -5.540 1.00 98.88 90 ALA A O 1
ATOM 694 N N . GLU A 1 91 ? -1.761 -9.160 -3.975 1.00 98.62 91 GLU A N 1
ATOM 695 C CA . GLU A 1 91 ? -3.128 -9.492 -4.381 1.00 98.62 91 GLU A CA 1
ATOM 696 C C . GLU A 1 91 ? -3.948 -9.866 -3.141 1.00 98.62 91 GLU A C 1
ATOM 698 O O . GLU A 1 91 ? -3.599 -10.786 -2.402 1.00 98.62 91 GLU A O 1
ATOM 703 N N . MET A 1 92 ? -5.012 -9.112 -2.884 1.00 98.62 92 MET A N 1
ATOM 704 C CA . MET A 1 92 ? -5.886 -9.241 -1.723 1.00 98.62 92 MET A CA 1
ATOM 705 C C . MET A 1 92 ? -7.330 -9.452 -2.176 1.00 98.62 92 MET A C 1
ATOM 707 O O . MET A 1 92 ? -7.799 -8.791 -3.106 1.00 98.62 92 MET A O 1
ATOM 711 N N . ALA A 1 93 ? -8.047 -10.326 -1.472 1.00 98.25 93 ALA A N 1
ATOM 712 C CA . ALA A 1 93 ? -9.474 -10.578 -1.651 1.00 98.25 93 ALA A CA 1
ATOM 713 C C . ALA A 1 93 ? -10.264 -10.158 -0.402 1.00 98.25 93 ALA A C 1
ATOM 715 O O . ALA A 1 93 ? -9.734 -10.186 0.711 1.00 98.25 93 ALA A O 1
ATOM 716 N N . GLY A 1 94 ? -11.534 -9.805 -0.599 1.00 98.06 94 GLY A N 1
ATOM 717 C CA . GLY A 1 94 ? -12.437 -9.324 0.444 1.00 98.06 94 GLY A CA 1
ATOM 718 C C . GLY A 1 94 ? -12.324 -7.816 0.717 1.00 98.06 94 GLY A C 1
ATOM 719 O O . GLY A 1 94 ? -11.473 -7.137 0.131 1.00 98.06 94 GLY A O 1
ATOM 720 N N . PRO A 1 95 ? -13.188 -7.282 1.601 1.00 98.44 95 PRO A N 1
ATOM 721 C CA . PRO A 1 95 ? -13.116 -5.896 2.047 1.00 98.44 95 PRO A CA 1
ATOM 722 C C . PRO A 1 95 ? -11.831 -5.660 2.844 1.00 98.44 95 PRO A C 1
ATOM 724 O O . PRO A 1 95 ? -11.487 -6.416 3.757 1.00 98.44 95 PRO A O 1
ATOM 727 N N . GLY A 1 96 ? -11.110 -4.591 2.522 1.00 98.50 96 GLY A N 1
ATOM 728 C CA . GLY A 1 96 ? -9.813 -4.334 3.132 1.00 98.50 96 GLY A CA 1
ATOM 729 C C . GLY A 1 96 ? -9.297 -2.921 2.923 1.00 98.50 96 GLY A C 1
ATOM 730 O O . GLY A 1 96 ? -9.969 -2.045 2.380 1.00 98.50 96 GLY A O 1
ATOM 731 N N . CYS A 1 97 ? -8.081 -2.689 3.405 1.00 98.75 97 CYS A N 1
ATOM 732 C CA . CYS A 1 97 ? -7.398 -1.412 3.267 1.00 98.75 97 CYS A CA 1
ATOM 733 C C . CYS A 1 97 ? -5.888 -1.619 3.217 1.00 98.75 97 CYS A C 1
ATOM 735 O O . CYS A 1 97 ? -5.329 -2.239 4.120 1.00 98.75 97 CYS A O 1
ATOM 737 N N . ILE A 1 98 ? -5.204 -1.069 2.211 1.00 98.88 98 ILE A N 1
ATOM 738 C CA . ILE A 1 98 ? -3.747 -0.896 2.310 1.00 98.88 98 ILE A CA 1
ATOM 739 C C . ILE A 1 98 ? -3.505 0.180 3.367 1.00 98.88 98 ILE A C 1
ATOM 741 O O . ILE A 1 98 ? -4.075 1.264 3.280 1.00 98.88 98 ILE A O 1
ATOM 745 N N . VAL A 1 99 ? -2.685 -0.126 4.368 1.00 98.06 99 VAL A N 1
ATOM 746 C CA . VAL A 1 99 ? -2.343 0.794 5.469 1.00 98.06 99 VAL A CA 1
ATOM 747 C C . VAL A 1 99 ? -0.873 1.192 5.459 1.00 98.06 99 VAL A C 1
ATOM 749 O O . VAL A 1 99 ? -0.473 2.115 6.164 1.00 98.06 99 VAL A O 1
ATOM 752 N N . ARG A 1 100 ? -0.050 0.501 4.660 1.00 98.12 100 ARG A N 1
ATOM 753 C CA . ARG A 1 100 ? 1.351 0.858 4.472 1.00 98.12 100 ARG A CA 1
ATOM 754 C C . ARG A 1 100 ? 1.868 0.421 3.110 1.00 98.12 100 ARG A C 1
ATOM 756 O O . ARG A 1 100 ? 1.793 -0.755 2.763 1.00 98.12 100 ARG A O 1
ATOM 763 N N . ILE A 1 101 ? 2.494 1.347 2.398 1.00 98.62 101 ILE A N 1
ATOM 764 C CA . ILE A 1 101 ? 3.376 1.058 1.267 1.00 98.62 101 ILE A CA 1
ATOM 765 C C . ILE A 1 101 ? 4.780 1.500 1.668 1.00 98.62 101 ILE A C 1
ATOM 767 O O . ILE A 1 101 ? 4.975 2.620 2.143 1.00 98.62 101 ILE A O 1
ATOM 771 N N . TRP A 1 102 ? 5.763 0.623 1.494 1.00 98.44 102 TRP A N 1
ATOM 772 C CA . TRP A 1 102 ? 7.166 0.940 1.750 1.00 98.44 102 TRP A CA 1
ATOM 773 C C . TRP A 1 102 ? 8.056 0.465 0.610 1.00 98.44 102 TRP A C 1
ATOM 775 O O . TRP A 1 102 ? 7.774 -0.564 -0.000 1.00 98.44 102 TRP A O 1
ATOM 785 N N . SER A 1 103 ? 9.142 1.194 0.357 1.00 98.00 103 SER A N 1
ATOM 786 C CA . SER A 1 103 ? 10.228 0.766 -0.524 1.00 98.00 103 SER A CA 1
ATOM 787 C C . SER A 1 103 ? 11.549 1.445 -0.148 1.00 98.00 103 SER A C 1
ATOM 789 O O . SER A 1 103 ? 11.564 2.614 0.239 1.00 98.00 103 SER 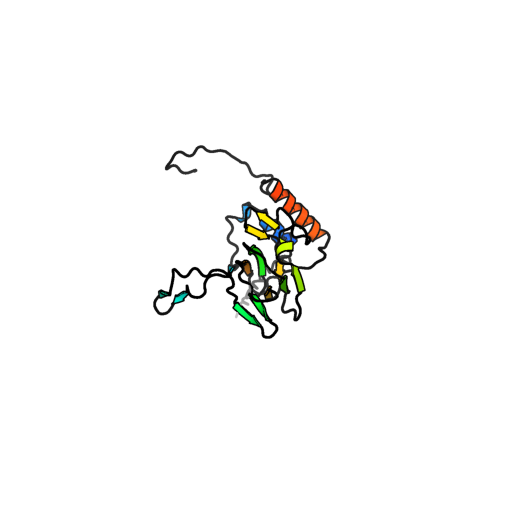A O 1
ATOM 791 N N . ALA A 1 104 ? 12.671 0.735 -0.287 1.00 96.81 104 ALA A N 1
ATOM 792 C CA . ALA A 1 104 ? 14.009 1.334 -0.189 1.00 96.81 104 ALA A CA 1
ATOM 793 C C . ALA A 1 104 ? 14.465 1.990 -1.509 1.00 96.81 104 ALA A C 1
ATOM 795 O O . ALA A 1 104 ? 15.357 2.835 -1.515 1.00 96.81 104 ALA A O 1
ATOM 796 N N . ASN A 1 105 ? 13.875 1.589 -2.636 1.00 96.94 105 ASN A N 1
ATOM 797 C CA . ASN A 1 105 ? 14.253 2.021 -3.980 1.00 96.94 105 ASN A CA 1
ATOM 798 C C . ASN A 1 105 ? 13.049 1.948 -4.945 1.00 96.94 105 ASN A C 1
ATOM 800 O O . ASN A 1 105 ? 13.071 1.157 -5.894 1.00 96.94 105 ASN A O 1
ATOM 804 N N . PRO A 1 106 ? 11.992 2.753 -4.712 1.00 97.25 106 PRO A N 1
ATOM 805 C CA . PRO A 1 106 ? 10.774 2.702 -5.516 1.00 97.25 106 PRO A CA 1
ATOM 806 C C . PRO A 1 106 ? 11.094 3.039 -6.974 1.00 97.25 106 PRO A C 1
ATOM 808 O O . PRO A 1 106 ? 11.558 4.140 -7.273 1.00 97.25 106 PRO A O 1
ATOM 811 N N . THR A 1 107 ? 10.879 2.080 -7.873 1.00 98.00 107 THR A N 1
ATOM 812 C CA . THR A 1 107 ? 11.303 2.163 -9.277 1.00 98.00 107 THR A CA 1
ATOM 813 C C . THR A 1 107 ? 10.114 1.969 -10.212 1.00 98.00 107 THR A C 1
ATOM 815 O O . THR A 1 107 ? 9.234 1.154 -9.944 1.00 98.00 107 THR A O 1
ATOM 818 N N . GLY A 1 108 ? 10.105 2.699 -11.329 1.00 98.25 108 GLY A N 1
ATOM 819 C CA . GLY A 1 108 ? 9.076 2.564 -12.357 1.00 98.25 108 GLY A CA 1
ATOM 820 C C . GLY A 1 108 ? 7.721 3.095 -11.902 1.00 98.25 108 GLY A C 1
ATOM 821 O O . GLY A 1 108 ? 7.637 4.141 -11.252 1.00 98.25 108 GLY A O 1
ATOM 822 N N . THR A 1 109 ? 6.667 2.374 -12.264 1.00 98.75 109 THR A N 1
ATOM 823 C CA . THR A 1 109 ? 5.280 2.789 -12.038 1.00 98.75 109 THR A CA 1
ATOM 824 C C . THR A 1 109 ? 4.568 1.767 -11.167 1.00 98.75 109 THR A C 1
ATOM 826 O O . THR A 1 109 ? 4.649 0.570 -11.434 1.00 98.75 109 THR A O 1
ATOM 829 N N . ILE A 1 110 ? 3.853 2.241 -10.146 1.00 98.75 110 ILE A N 1
ATOM 830 C CA . ILE A 1 110 ? 2.974 1.418 -9.313 1.00 98.75 110 ILE A CA 1
ATOM 831 C C . ILE A 1 110 ? 1.526 1.584 -9.772 1.00 98.75 110 ILE A C 1
ATOM 833 O O . ILE A 1 110 ? 1.057 2.700 -10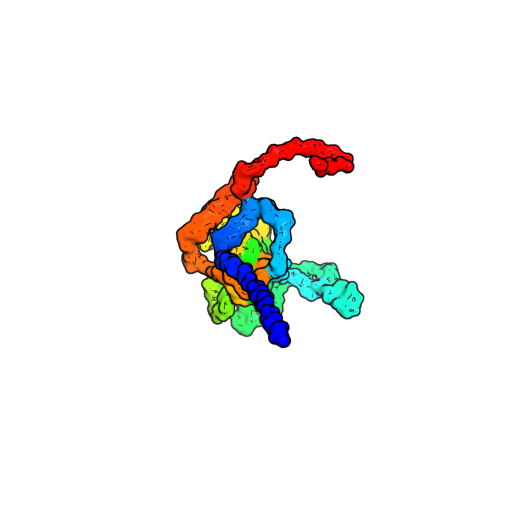.012 1.00 98.75 110 ILE A O 1
ATOM 837 N N .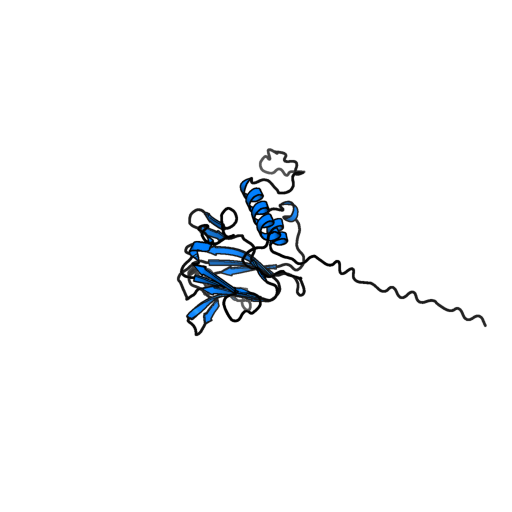 ARG A 1 111 ? 0.812 0.465 -9.881 1.00 98.81 111 ARG A N 1
ATOM 838 C CA . ARG A 1 111 ? -0.587 0.401 -10.308 1.00 98.81 111 ARG A CA 1
ATOM 839 C C . ARG A 1 111 ? -1.441 -0.242 -9.233 1.00 98.81 111 ARG A C 1
ATOM 841 O O . ARG A 1 111 ? -1.070 -1.269 -8.668 1.00 98.81 111 ARG A O 1
ATOM 848 N N . LEU A 1 112 ? -2.598 0.356 -8.980 1.00 98.75 112 LEU A N 1
ATOM 849 C CA . LEU A 1 112 ? -3.607 -0.132 -8.048 1.00 98.75 112 LEU A CA 1
ATOM 850 C C . LEU A 1 112 ? -4.859 -0.506 -8.833 1.00 98.75 112 LEU A C 1
ATOM 852 O O . LEU A 1 112 ? -5.455 0.338 -9.498 1.00 98.75 112 LEU A O 1
ATOM 856 N N . TYR A 1 113 ? -5.277 -1.758 -8.723 1.00 98.81 113 TYR A N 1
ATOM 857 C CA . TYR A 1 113 ? -6.533 -2.264 -9.262 1.00 98.81 113 TYR A CA 1
ATOM 858 C C . TYR A 1 113 ? -7.471 -2.504 -8.086 1.00 98.81 113 TYR A C 1
ATOM 860 O O . TYR A 1 113 ? -7.237 -3.417 -7.290 1.00 98.81 113 TYR A O 1
ATOM 868 N N . LEU A 1 114 ? -8.501 -1.674 -7.947 1.00 98.81 114 LEU A N 1
ATOM 869 C CA . LEU A 1 114 ? -9.464 -1.776 -6.855 1.00 98.81 114 LEU A CA 1
ATOM 870 C C . LEU A 1 114 ? -10.732 -2.479 -7.342 1.00 98.81 114 LEU A C 1
ATOM 872 O O . LEU A 1 114 ? -11.194 -2.272 -8.462 1.00 98.81 114 LEU A O 1
ATOM 876 N N . ASP A 1 115 ? -11.272 -3.347 -6.494 1.00 98.56 115 ASP A N 1
ATOM 877 C CA . ASP A 1 115 ? -12.553 -4.033 -6.658 1.00 98.56 115 ASP A CA 1
ATOM 878 C C . ASP A 1 115 ? -12.747 -4.782 -7.983 1.00 98.56 115 ASP A C 1
ATOM 880 O O . ASP A 1 115 ? -13.851 -4.844 -8.528 1.00 98.56 115 ASP A O 1
ATOM 884 N N . GLY A 1 116 ? -11.679 -5.381 -8.507 1.00 97.50 116 GLY A N 1
ATOM 885 C CA . GLY A 1 116 ? -11.733 -6.178 -9.731 1.00 97.50 116 GLY A CA 1
ATOM 886 C C . GLY A 1 116 ? -11.750 -5.339 -11.007 1.00 97.50 116 GLY A C 1
ATOM 887 O O . GLY A 1 116 ? -12.141 -5.842 -12.058 1.00 97.50 116 GLY A O 1
ATOM 888 N N . ALA A 1 117 ? -11.336 -4.068 -10.940 1.00 98.12 117 ALA A N 1
ATOM 889 C CA . ALA A 1 117 ? -11.167 -3.238 -12.126 1.00 98.12 117 ALA A CA 1
ATOM 890 C C . ALA A 1 117 ? -10.243 -3.916 -13.158 1.00 98.12 117 ALA A C 1
ATOM 892 O O . ALA A 1 117 ? -9.156 -4.391 -12.828 1.00 98.12 117 ALA A O 1
ATOM 893 N N . ALA A 1 118 ? -10.670 -3.942 -14.426 1.00 96.38 118 ALA A N 1
ATOM 894 C CA . ALA A 1 118 ? -9.902 -4.542 -15.523 1.00 96.38 118 ALA A CA 1
ATOM 895 C C . ALA A 1 118 ? -8.689 -3.694 -15.950 1.00 96.38 118 ALA A C 1
ATOM 897 O O . ALA A 1 118 ? -7.729 -4.215 -16.510 1.00 96.38 118 ALA A O 1
ATOM 898 N N . LYS A 1 119 ? -8.734 -2.384 -15.684 1.00 97.62 119 LYS A N 1
ATOM 899 C CA . LYS A 1 119 ? -7.639 -1.425 -15.881 1.00 97.62 119 LYS A CA 1
ATOM 900 C C . LYS A 1 119 ? -7.203 -0.878 -14.517 1.00 97.62 119 LYS A C 1
ATOM 902 O O . LYS A 1 119 ? -8.031 -0.905 -13.601 1.00 97.62 119 LYS A O 1
ATOM 907 N N . PRO A 1 120 ? -5.964 -0.369 -14.372 1.00 98.19 120 PRO A N 1
ATOM 908 C CA . PRO A 1 120 ? -5.542 0.286 -13.140 1.00 98.19 120 PRO A CA 1
ATOM 909 C C . PRO A 1 120 ? -6.549 1.368 -12.749 1.00 98.19 120 PRO A C 1
ATOM 911 O O . PRO A 1 120 ? -6.868 2.243 -13.552 1.00 98.19 120 PRO A O 1
ATOM 914 N N . THR A 1 121 ? -7.067 1.296 -11.526 1.00 98.50 121 THR A N 1
ATOM 915 C CA . THR A 1 121 ? -7.882 2.365 -10.942 1.00 98.50 121 THR A CA 1
ATOM 916 C C . THR A 1 121 ? -7.016 3.598 -10.716 1.00 98.50 121 THR A C 1
ATOM 918 O O . THR A 1 121 ? -7.447 4.710 -10.997 1.00 98.50 121 THR A O 1
ATOM 921 N N . TRP A 1 122 ? -5.782 3.382 -10.251 1.00 98.44 122 TRP A N 1
ATOM 922 C CA . TRP A 1 122 ? -4.783 4.425 -10.053 1.00 98.44 122 TRP A CA 1
ATOM 923 C C . TRP A 1 122 ? -3.419 3.964 -10.556 1.00 98.44 122 TRP A C 1
ATOM 925 O O . TRP A 1 122 ? -3.034 2.810 -10.356 1.00 98.44 122 TRP A O 1
ATOM 935 N N . GLU A 1 123 ? -2.682 4.877 -11.178 1.00 98.12 123 GLU A N 1
ATOM 936 C CA . GLU A 1 123 ? -1.337 4.655 -11.698 1.00 98.12 123 GLU A CA 1
ATOM 937 C C . GLU A 1 123 ? -0.469 5.868 -11.367 1.00 98.12 123 GLU A C 1
ATOM 939 O O . GLU A 1 123 ? -0.863 7.004 -11.632 1.00 98.12 123 GLU A O 1
ATOM 944 N N . PHE A 1 124 ? 0.701 5.629 -10.774 1.00 98.25 124 PHE A N 1
ATOM 945 C CA . PHE A 1 124 ? 1.616 6.690 -10.358 1.00 98.25 124 PHE A CA 1
ATOM 946 C C . PHE A 1 124 ? 3.067 6.287 -10.618 1.00 98.25 124 PHE A C 1
ATOM 948 O O . PHE A 1 124 ? 3.418 5.121 -10.393 1.00 98.25 124 PHE A O 1
ATOM 955 N N . PRO A 1 125 ? 3.957 7.229 -10.981 1.00 98.50 125 PRO A N 1
ATOM 956 C CA . PRO A 1 125 ? 5.387 7.007 -10.811 1.00 98.50 125 PRO A CA 1
ATOM 957 C C . PRO A 1 125 ? 5.650 6.626 -9.351 1.00 98.50 125 PRO A C 1
ATOM 959 O O . PRO A 1 125 ? 5.263 7.349 -8.432 1.00 98.50 125 PRO A O 1
ATOM 962 N N . PHE A 1 126 ? 6.271 5.471 -9.110 1.00 98.19 126 PHE A N 1
ATOM 963 C CA . PHE A 1 126 ? 6.290 4.890 -7.766 1.00 98.19 126 PHE A CA 1
ATOM 964 C C . PHE A 1 126 ? 7.027 5.796 -6.768 1.00 98.19 126 PHE A C 1
ATOM 966 O O . PHE A 1 126 ? 6.589 5.978 -5.634 1.00 98.19 126 PHE A O 1
ATOM 973 N N . ALA A 1 127 ? 8.107 6.441 -7.209 1.00 97.25 127 ALA A N 1
ATOM 974 C CA . ALA A 1 127 ? 8.853 7.387 -6.388 1.00 97.25 127 ALA A CA 1
ATOM 975 C C . ALA A 1 127 ? 8.039 8.643 -6.011 1.00 97.25 127 ALA A C 1
ATOM 977 O O . ALA A 1 127 ? 8.246 9.195 -4.928 1.00 97.25 127 ALA A O 1
ATOM 978 N N . ASP A 1 128 ? 7.101 9.078 -6.858 1.00 97.62 128 ASP A N 1
ATOM 979 C CA . ASP A 1 128 ? 6.353 10.327 -6.666 1.00 97.62 128 ASP A CA 1
ATOM 980 C C . ASP A 1 128 ? 5.336 10.241 -5.520 1.00 97.62 128 ASP A C 1
ATOM 982 O O . ASP A 1 128 ? 5.063 11.262 -4.878 1.00 97.62 128 ASP A O 1
ATOM 986 N N . LEU A 1 129 ? 4.874 9.028 -5.175 1.00 96.75 129 LEU A N 1
ATOM 987 C CA . LEU A 1 129 ? 4.062 8.773 -3.974 1.00 96.75 129 LEU A CA 1
ATOM 988 C C . LEU A 1 129 ? 4.751 9.216 -2.675 1.00 96.75 129 LEU A C 1
ATOM 990 O O . LEU A 1 129 ? 4.091 9.425 -1.664 1.00 96.75 129 LEU A O 1
ATOM 994 N N . PHE A 1 130 ? 6.077 9.354 -2.676 1.00 96.62 130 PHE A N 1
ATOM 995 C CA . PHE A 1 130 ? 6.859 9.672 -1.479 1.00 96.62 130 PHE A CA 1
ATOM 996 C C . PHE A 1 130 ? 7.520 11.053 -1.539 1.00 96.62 130 PHE A C 1
ATOM 998 O O . PHE A 1 130 ? 8.231 11.436 -0.609 1.00 96.62 130 PHE A O 1
ATOM 1005 N N . GLN A 1 131 ? 7.314 11.798 -2.628 1.00 95.00 131 GLN A N 1
ATOM 1006 C CA . GLN A 1 131 ? 7.962 13.090 -2.884 1.00 95.00 131 GLN A CA 1
ATOM 1007 C C . GLN A 1 131 ? 6.996 14.277 -2.774 1.00 95.00 131 GLN A C 1
ATOM 1009 O O . GLN A 1 131 ? 7.381 15.403 -3.077 1.00 95.00 131 GLN A O 1
ATOM 1014 N N . GLY A 1 132 ? 5.748 14.044 -2.349 1.00 92.94 132 GLY A N 1
ATOM 1015 C CA . GLY A 1 132 ? 4.728 15.092 -2.245 1.00 92.94 132 GLY A CA 1
ATOM 1016 C C . GLY A 1 132 ? 4.222 15.597 -3.599 1.00 92.94 132 GLY A C 1
ATOM 1017 O O . GLY A 1 132 ? 3.653 16.682 -3.667 1.00 92.94 132 GLY A O 1
ATOM 1018 N N . ARG A 1 133 ? 4.443 14.834 -4.679 1.00 96.19 133 ARG A N 1
ATOM 1019 C CA . ARG A 1 133 ? 4.024 15.188 -6.048 1.00 96.19 133 ARG A CA 1
ATOM 1020 C C . ARG A 1 133 ? 2.647 14.641 -6.421 1.00 96.19 133 ARG A C 1
ATOM 1022 O O . ARG A 1 133 ? 2.055 15.096 -7.392 1.00 96.19 133 ARG A O 1
ATOM 1029 N N . VAL A 1 134 ? 2.136 13.683 -5.648 1.00 95.56 134 VAL A N 1
ATOM 1030 C CA . VAL A 1 134 ? 0.817 13.071 -5.841 1.00 95.56 134 VAL A CA 1
ATOM 1031 C C . VAL A 1 134 ? -0.039 13.386 -4.622 1.00 95.56 134 VAL A C 1
ATOM 1033 O O . VAL A 1 134 ? 0.187 12.835 -3.553 1.00 95.56 134 VAL A O 1
ATOM 1036 N N . ALA A 1 135 ? -1.038 14.257 -4.748 1.00 94.38 135 ALA A N 1
ATOM 1037 C CA . ALA A 1 135 ? -1.983 14.483 -3.655 1.00 94.38 135 ALA A CA 1
ATOM 1038 C C . ALA A 1 135 ? -2.913 13.260 -3.475 1.00 94.38 135 ALA A C 1
ATOM 1040 O O . ALA A 1 135 ? -3.335 12.676 -4.474 1.00 94.38 135 ALA A O 1
ATOM 1041 N N . PRO A 1 136 ? -3.276 12.868 -2.238 1.00 95.56 136 PRO A N 1
ATOM 1042 C CA . PRO A 1 136 ? -2.894 13.445 -0.943 1.00 95.56 136 PRO A CA 1
ATOM 1043 C C . PRO A 1 136 ? -1.655 12.767 -0.309 1.00 95.56 136 PRO A C 1
ATOM 1045 O O . PRO A 1 136 ? -1.445 12.873 0.898 1.00 95.56 136 PRO A O 1
ATOM 1048 N N . PHE A 1 137 ? -0.844 12.044 -1.087 1.00 96.50 137 PHE A N 1
ATOM 1049 C CA . PHE A 1 137 ? 0.393 11.410 -0.626 1.00 96.50 137 PHE A CA 1
ATOM 1050 C C . PHE A 1 137 ? 1.494 12.456 -0.394 1.00 96.50 137 PHE A C 1
ATOM 1052 O O . PHE A 1 137 ? 2.384 12.685 -1.214 1.00 96.50 137 PHE A O 1
ATOM 1059 N N . ALA A 1 138 ? 1.429 13.101 0.766 1.00 94.50 138 ALA A N 1
ATOM 1060 C CA . ALA A 1 138 ? 2.399 14.087 1.218 1.00 94.50 138 ALA A CA 1
ATOM 1061 C C . ALA A 1 138 ? 2.713 13.907 2.707 1.00 94.50 138 ALA A C 1
ATOM 1063 O O . ALA A 1 138 ? 2.036 13.168 3.427 1.00 94.50 138 ALA A O 1
ATOM 1064 N N . ARG A 1 139 ? 3.758 14.586 3.188 1.00 93.62 139 ARG A N 1
ATOM 1065 C CA . ARG A 1 139 ? 4.128 14.545 4.608 1.00 93.62 139 ARG A CA 1
ATOM 1066 C C . ARG A 1 139 ? 2.977 15.066 5.488 1.00 93.62 139 ARG A C 1
ATOM 1068 O O . ARG A 1 139 ? 2.289 15.992 5.068 1.00 93.62 139 ARG A O 1
ATOM 1075 N N . PRO A 1 140 ? 2.802 14.534 6.713 1.00 93.50 140 PRO A N 1
ATOM 1076 C CA . PRO A 1 140 ? 3.550 13.432 7.333 1.00 93.50 140 PRO A CA 1
ATOM 1077 C C . PRO A 1 140 ? 3.060 12.019 6.960 1.00 93.50 140 PRO A C 1
ATOM 1079 O O . PRO A 1 140 ? 3.711 11.048 7.333 1.00 93.50 140 PRO A O 1
ATOM 1082 N N . VAL A 1 141 ? 1.952 11.875 6.224 1.00 94.12 141 VAL A N 1
ATOM 1083 C CA . VAL A 1 141 ? 1.374 10.553 5.907 1.00 94.12 141 VAL A CA 1
ATOM 1084 C C . VAL A 1 141 ? 2.109 9.821 4.786 1.00 94.12 141 VAL A C 1
ATOM 1086 O O . VAL A 1 141 ? 1.991 8.607 4.680 1.00 94.12 141 VAL A O 1
ATOM 1089 N N . ALA A 1 142 ? 2.899 10.511 3.967 1.00 96.81 142 ALA A N 1
ATOM 1090 C CA . ALA A 1 142 ? 3.817 9.900 3.016 1.00 96.81 142 ALA A CA 1
ATOM 1091 C C . ALA A 1 142 ? 5.112 10.708 2.890 1.00 96.81 142 ALA A C 1
ATOM 1093 O O . ALA A 1 142 ? 5.113 11.937 2.960 1.00 96.81 142 ALA A O 1
ATOM 1094 N N . GLY A 1 143 ? 6.238 10.028 2.704 1.00 95.94 143 GLY A N 1
ATOM 1095 C CA . GLY A 1 143 ? 7.523 10.696 2.569 1.00 95.94 143 GLY A CA 1
ATOM 1096 C C . GLY A 1 143 ? 8.721 9.759 2.548 1.00 95.94 143 GLY A C 1
ATOM 1097 O O . GLY A 1 143 ? 8.640 8.582 2.905 1.00 95.94 143 GLY A O 1
ATOM 1098 N N . MET A 1 144 ? 9.866 10.323 2.172 1.00 91.75 144 MET A N 1
ATOM 1099 C CA . MET A 1 144 ? 11.176 9.720 2.397 1.00 91.75 144 MET A CA 1
ATOM 1100 C C . MET A 1 144 ? 11.696 10.120 3.785 1.00 91.75 144 MET A C 1
ATOM 1102 O O . MET A 1 144 ? 11.841 11.314 4.073 1.00 91.75 144 MET A O 1
ATOM 1106 N N . ASN A 1 145 ? 11.987 9.126 4.626 1.00 84.00 145 ASN A N 1
ATOM 1107 C CA . ASN A 1 145 ? 12.626 9.301 5.931 1.00 84.00 145 ASN A CA 1
ATOM 1108 C C . ASN A 1 145 ? 13.933 8.497 5.936 1.00 84.00 145 ASN A C 1
ATOM 1110 O O . ASN A 1 145 ? 13.923 7.268 5.831 1.00 84.00 145 ASN A O 1
ATOM 1114 N N . GLY A 1 146 ? 15.073 9.192 5.987 1.00 83.12 146 GLY A N 1
ATOM 1115 C CA . GLY A 1 146 ? 16.372 8.574 5.713 1.00 83.12 146 GLY A CA 1
ATOM 1116 C C . GLY A 1 146 ? 16.414 7.993 4.294 1.00 83.12 146 GLY A C 1
ATOM 1117 O O . GLY A 1 146 ? 16.183 8.711 3.326 1.00 83.12 146 GLY A O 1
ATOM 1118 N N . ARG A 1 147 ? 16.684 6.686 4.173 1.00 82.69 147 ARG A N 1
ATOM 1119 C CA . ARG A 1 147 ? 16.672 5.935 2.897 1.00 82.69 147 ARG A CA 1
ATOM 1120 C C . ARG A 1 147 ? 15.414 5.070 2.704 1.00 82.69 147 ARG A C 1
ATOM 1122 O O . ARG A 1 147 ? 15.407 4.194 1.848 1.00 82.69 147 ARG A O 1
ATOM 1129 N N . GLY A 1 148 ? 14.377 5.266 3.522 1.00 88.69 148 GLY A N 1
ATOM 1130 C CA . GLY A 1 148 ? 13.133 4.498 3.458 1.00 88.69 148 GLY A CA 1
ATOM 1131 C C . GLY A 1 148 ? 11.951 5.352 3.010 1.00 88.69 148 GLY A C 1
ATOM 1132 O O . GLY A 1 148 ? 11.563 6.295 3.706 1.00 88.69 148 GLY A O 1
ATOM 1133 N N . ALA A 1 149 ? 11.345 4.986 1.884 1.00 96.31 149 ALA A N 1
ATOM 1134 C CA . ALA A 1 149 ? 10.123 5.599 1.389 1.00 96.31 149 ALA A CA 1
ATOM 1135 C C . ALA A 1 149 ? 8.923 4.942 2.083 1.00 96.31 149 ALA A C 1
ATOM 1137 O O . ALA A 1 149 ? 8.794 3.720 2.045 1.00 96.31 149 ALA A O 1
ATOM 1138 N N . ASN A 1 150 ? 8.073 5.721 2.756 1.00 97.25 150 ASN A N 1
ATOM 1139 C CA . ASN A 1 150 ? 6.897 5.216 3.468 1.00 97.25 150 ASN A CA 1
ATOM 1140 C C . ASN A 1 150 ? 5.655 6.016 3.072 1.00 97.25 150 ASN A C 1
ATOM 1142 O O . ASN A 1 150 ? 5.708 7.242 3.019 1.00 97.25 150 ASN A O 1
ATOM 1146 N N . ALA A 1 151 ? 4.538 5.330 2.859 1.00 97.56 151 ALA A N 1
ATOM 1147 C CA . ALA A 1 151 ? 3.214 5.919 2.733 1.00 97.56 151 ALA A CA 1
ATOM 1148 C C . ALA A 1 151 ? 2.244 5.167 3.650 1.00 97.56 151 ALA A C 1
ATOM 1150 O O . ALA A 1 151 ? 2.108 3.950 3.548 1.00 97.56 151 ALA A O 1
ATOM 1151 N N . TYR A 1 152 ? 1.595 5.912 4.537 1.00 97.38 152 TYR A N 1
ATOM 1152 C CA . TYR A 1 152 ? 0.615 5.480 5.535 1.00 97.38 152 TYR A CA 1
ATOM 1153 C C . TYR A 1 152 ? -0.797 5.989 5.225 1.00 97.38 152 TYR A C 1
ATOM 1155 O O . TYR A 1 152 ? -1.713 5.775 6.015 1.00 97.38 152 TYR A O 1
ATOM 1163 N N . LEU A 1 153 ? -0.988 6.678 4.092 1.00 97.81 153 LEU A N 1
ATOM 1164 C CA . LEU A 1 153 ? -2.320 7.047 3.624 1.00 97.81 153 LEU A CA 1
ATOM 1165 C C . LEU A 1 153 ? -3.145 5.764 3.393 1.00 97.81 153 LEU A C 1
ATOM 1167 O O . LEU A 1 153 ? -2.729 4.934 2.578 1.00 97.81 153 LEU A O 1
ATOM 1171 N N . PRO A 1 154 ? -4.303 5.598 4.058 1.00 98.31 154 PRO A N 1
ATOM 1172 C CA . PRO A 1 154 ? -5.153 4.433 3.852 1.00 98.31 154 PRO A CA 1
ATOM 1173 C C . PRO A 1 154 ? -5.704 4.373 2.421 1.00 98.31 154 PRO A C 1
ATOM 1175 O O . PRO A 1 154 ? -6.190 5.373 1.894 1.00 98.31 154 PRO A O 1
ATOM 1178 N N . ILE A 1 155 ? -5.683 3.191 1.806 1.00 98.69 155 ILE A N 1
ATOM 1179 C CA . ILE A 1 155 ? -6.302 2.930 0.497 1.00 98.69 155 ILE A CA 1
ATOM 1180 C C . ILE A 1 155 ? -7.341 1.811 0.676 1.00 98.69 155 ILE A C 1
ATOM 1182 O O . ILE A 1 155 ? -7.001 0.631 0.515 1.00 98.69 155 ILE A O 1
ATOM 1186 N N . PRO A 1 156 ? -8.583 2.147 1.077 1.00 98.62 156 PRO A N 1
ATOM 1187 C CA . PRO A 1 156 ? -9.666 1.176 1.223 1.00 98.62 156 PRO A CA 1
ATOM 1188 C C . PRO A 1 156 ? -10.161 0.598 -0.108 1.00 98.62 156 PRO A C 1
ATOM 1190 O O . PRO A 1 156 ? -10.137 1.266 -1.144 1.00 98.62 156 PRO A O 1
ATOM 1193 N N . TYR A 1 157 ? -10.658 -0.637 -0.060 1.00 98.75 157 TYR A N 1
ATOM 1194 C CA . TYR A 1 157 ? -11.293 -1.351 -1.169 1.00 98.75 157 TYR A CA 1
ATOM 1195 C C . TYR A 1 157 ? -12.389 -2.290 -0.647 1.00 98.75 157 TYR A C 1
ATOM 1197 O O . TYR A 1 157 ? -12.239 -2.919 0.402 1.00 98.75 157 TYR A O 1
ATOM 1205 N N . ALA A 1 158 ? -13.496 -2.388 -1.378 1.00 98.44 158 ALA A N 1
ATOM 1206 C CA . ALA A 1 158 ? -14.688 -3.122 -0.964 1.00 98.44 158 ALA A CA 1
ATOM 1207 C C . ALA A 1 158 ? -14.624 -4.630 -1.243 1.00 98.44 158 ALA A C 1
ATOM 1209 O O . ALA A 1 158 ? -15.187 -5.419 -0.488 1.00 98.44 158 ALA A O 1
ATOM 1210 N N . ARG A 1 159 ? -13.979 -5.045 -2.339 1.00 98.44 159 ARG A N 1
ATOM 1211 C CA . ARG A 1 159 ? -14.019 -6.440 -2.820 1.00 98.44 159 ARG A CA 1
ATOM 1212 C C . ARG A 1 159 ? -12.655 -7.085 -2.980 1.00 98.44 159 ARG A C 1
ATOM 1214 O O . ARG A 1 159 ? -12.515 -8.279 -2.736 1.00 98.44 159 ARG A O 1
ATOM 1221 N N . SER A 1 160 ? -11.678 -6.337 -3.477 1.00 98.69 160 SER A N 1
ATOM 1222 C CA . SER A 1 160 ? -10.346 -6.867 -3.778 1.00 98.69 160 SER A CA 1
ATOM 1223 C C . SER A 1 160 ? -9.375 -5.738 -4.081 1.00 98.69 160 SER A C 1
ATOM 1225 O O . SER A 1 160 ? -9.790 -4.676 -4.544 1.00 98.69 160 SER A O 1
ATOM 1227 N N . CYS A 1 161 ? -8.082 -6.000 -3.952 1.00 98.81 161 CYS A N 1
ATOM 1228 C CA . CYS A 1 161 ? -7.046 -5.093 -4.417 1.00 98.81 161 CYS A CA 1
ATOM 1229 C C . CYS A 1 161 ? -5.896 -5.882 -5.035 1.00 98.81 161 CYS A C 1
ATOM 1231 O O . CYS A 1 161 ? -5.416 -6.847 -4.448 1.00 98.81 161 CYS A O 1
ATOM 1233 N N . ARG A 1 162 ? -5.428 -5.455 -6.206 1.00 98.88 162 ARG A N 1
ATOM 1234 C CA . ARG A 1 162 ? -4.179 -5.939 -6.795 1.00 98.88 162 ARG A CA 1
ATOM 1235 C C . ARG A 1 162 ? -3.234 -4.766 -6.993 1.00 98.88 162 ARG A C 1
ATOM 1237 O O . ARG A 1 162 ? -3.636 -3.724 -7.508 1.00 98.88 162 ARG A O 1
ATOM 1244 N N . VAL A 1 163 ? -1.982 -4.953 -6.593 1.00 98.94 163 VAL A N 1
ATOM 1245 C CA . VAL A 1 163 ? -0.908 -3.970 -6.747 1.00 98.94 163 VAL A CA 1
ATOM 1246 C C . VAL A 1 163 ? 0.135 -4.544 -7.690 1.00 98.94 163 VAL A C 1
ATOM 1248 O O . VAL A 1 163 ? 0.623 -5.654 -7.460 1.00 98.94 163 VAL A O 1
ATOM 1251 N N . THR A 1 164 ? 0.489 -3.807 -8.738 1.00 98.88 164 THR A N 1
ATOM 1252 C CA . THR A 1 164 ? 1.514 -4.227 -9.704 1.00 98.88 164 THR A CA 1
ATOM 1253 C C . THR A 1 164 ? 2.565 -3.142 -9.910 1.00 98.88 164 THR A C 1
ATOM 1255 O O . THR A 1 164 ? 2.314 -1.957 -9.681 1.00 98.88 164 THR A O 1
ATOM 1258 N N . ALA A 1 165 ? 3.755 -3.569 -10.324 1.00 98.81 165 ALA A N 1
ATOM 1259 C CA . ALA A 1 165 ? 4.733 -2.713 -10.975 1.00 98.81 165 ALA A CA 1
ATOM 1260 C C . ALA A 1 165 ? 4.586 -2.845 -12.497 1.00 98.81 165 ALA A C 1
ATOM 1262 O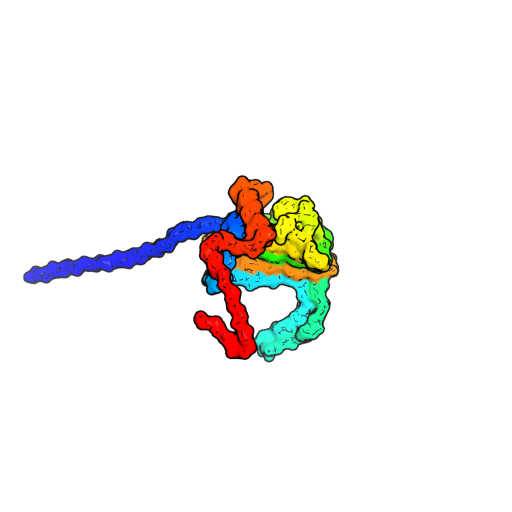 O . ALA A 1 165 ? 4.185 -3.901 -12.997 1.00 98.81 165 ALA A O 1
ATOM 1263 N N . ASP A 1 166 ? 4.966 -1.804 -13.238 1.00 98.56 166 ASP A N 1
ATOM 1264 C CA . ASP A 1 166 ? 4.940 -1.804 -14.706 1.00 98.56 166 ASP A CA 1
ATOM 1265 C C . ASP A 1 166 ? 5.730 -2.944 -15.343 1.00 98.56 166 ASP A C 1
ATOM 1267 O O . ASP A 1 166 ? 5.369 -3.420 -16.417 1.00 98.56 166 ASP A O 1
ATOM 1271 N N . LYS A 1 167 ? 6.786 -3.385 -14.661 1.00 98.62 167 LYS A N 1
ATOM 1272 C CA . LYS A 1 167 ? 7.557 -4.588 -14.959 1.00 98.62 167 LYS A CA 1
ATOM 1273 C C . LYS A 1 167 ? 8.297 -5.067 -13.717 1.00 98.62 167 LYS A C 1
ATOM 1275 O O . LYS A 1 167 ? 8.298 -4.402 -12.681 1.00 98.62 167 LYS A O 1
ATOM 1280 N N . ALA A 1 168 ? 8.970 -6.209 -13.820 1.00 98.31 168 ALA A N 1
ATOM 1281 C CA . ALA A 1 168 ? 9.843 -6.677 -12.754 1.00 98.31 168 ALA A CA 1
ATOM 1282 C C . ALA A 1 168 ? 11.083 -5.771 -12.628 1.00 98.31 168 ALA A C 1
ATOM 1284 O O . ALA A 1 168 ? 11.905 -5.675 -13.538 1.00 98.31 168 ALA A O 1
ATOM 1285 N N . HIS A 1 169 ? 11.230 -5.132 -11.469 1.00 98.31 169 HIS A N 1
ATOM 1286 C CA . HIS A 1 169 ? 12.412 -4.358 -11.067 1.00 98.31 169 HIS A CA 1
ATOM 1287 C C . HIS A 1 169 ? 13.135 -5.027 -9.897 1.00 98.31 169 HIS A C 1
ATOM 1289 O O . HIS A 1 169 ? 12.493 -5.691 -9.084 1.00 98.31 169 HIS A O 1
ATOM 1295 N N . ARG A 1 170 ? 14.439 -4.773 -9.722 1.00 97.38 170 ARG A N 1
ATOM 1296 C CA . ARG A 1 170 ? 15.191 -5.159 -8.508 1.00 97.38 170 ARG A CA 1
ATOM 1297 C C . ARG A 1 170 ? 14.933 -4.178 -7.356 1.00 97.38 170 ARG A C 1
ATOM 1299 O O . ARG A 1 170 ? 15.827 -3.441 -6.943 1.00 97.38 170 ARG A O 1
ATOM 1306 N N . GLN A 1 171 ? 13.697 -4.144 -6.865 1.00 96.94 171 GLN A N 1
ATOM 1307 C CA . GLN A 1 171 ? 13.270 -3.253 -5.783 1.00 96.94 171 GLN A CA 1
ATOM 1308 C C . GLN A 1 171 ? 12.870 -4.009 -4.519 1.00 96.94 171 GLN A C 1
ATOM 1310 O O . GLN A 1 171 ? 12.332 -5.116 -4.596 1.00 96.94 171 GLN A O 1
ATOM 1315 N N . TYR A 1 172 ? 13.124 -3.383 -3.373 1.00 98.00 172 TYR A N 1
ATOM 1316 C CA . TYR A 1 172 ? 12.553 -3.762 -2.087 1.00 98.00 172 TYR A CA 1
ATOM 1317 C C . TYR A 1 172 ? 11.190 -3.095 -1.948 1.00 98.00 172 TYR A C 1
ATOM 1319 O O . TYR A 1 172 ? 11.040 -1.913 -2.255 1.00 98.00 172 TYR A O 1
ATOM 1327 N N . TYR A 1 173 ? 10.196 -3.824 -1.470 1.00 98.44 173 TYR A N 1
ATOM 1328 C CA . TYR A 1 173 ? 8.849 -3.313 -1.268 1.00 98.44 173 TYR A CA 1
ATOM 1329 C C . TYR A 1 173 ? 8.112 -4.081 -0.179 1.00 98.44 173 TYR A C 1
ATOM 1331 O O . TYR A 1 173 ? 8.287 -5.295 -0.063 1.00 98.44 173 TYR A O 1
ATOM 1339 N N . HIS A 1 174 ? 7.234 -3.378 0.538 1.00 98.69 174 HIS A N 1
ATOM 1340 C CA . HIS A 1 174 ? 6.195 -3.943 1.397 1.00 98.69 174 HIS A CA 1
ATOM 1341 C C . HIS A 1 174 ? 4.838 -3.329 1.047 1.00 98.69 174 HIS A C 1
ATOM 1343 O O . HIS A 1 174 ? 4.740 -2.111 0.893 1.00 98.69 174 HIS A O 1
ATOM 1349 N N . ILE A 1 175 ? 3.801 -4.163 1.005 1.00 98.81 175 ILE A N 1
ATOM 1350 C CA . ILE A 1 175 ? 2.391 -3.765 0.947 1.00 98.81 175 ILE A CA 1
ATOM 1351 C C . ILE A 1 175 ? 1.706 -4.346 2.186 1.00 98.81 175 ILE A C 1
ATOM 1353 O O . ILE A 1 175 ? 1.383 -5.535 2.224 1.00 98.81 175 ILE A O 1
ATOM 1357 N N . GLY A 1 176 ? 1.551 -3.522 3.222 1.00 98.75 176 GLY A N 1
ATOM 1358 C CA . GLY A 1 176 ? 0.857 -3.858 4.464 1.00 98.75 176 GLY A CA 1
ATOM 1359 C C . GLY A 1 176 ? -0.623 -3.502 4.373 1.00 98.75 176 GLY A C 1
ATOM 1360 O O . GLY A 1 176 ? -0.975 -2.404 3.931 1.00 98.75 176 GLY A O 1
ATOM 1361 N N . TYR A 1 177 ? -1.493 -4.421 4.780 1.00 98.81 177 TYR A N 1
ATOM 1362 C CA . TYR A 1 177 ? -2.935 -4.266 4.627 1.00 98.81 177 TYR A CA 1
ATOM 1363 C C . TYR A 1 177 ? -3.726 -4.892 5.774 1.00 98.81 177 TYR A C 1
ATOM 1365 O O . TYR A 1 177 ? -3.278 -5.833 6.432 1.00 98.81 177 TYR A O 1
ATOM 1373 N N . LEU A 1 178 ? -4.933 -4.365 5.961 1.00 98.12 178 LEU A N 1
ATOM 1374 C CA . LEU A 1 178 ? -5.978 -4.939 6.793 1.00 98.12 178 LEU A CA 1
ATOM 1375 C C . LEU A 1 178 ? -6.989 -5.677 5.913 1.00 98.12 178 LEU A C 1
ATOM 1377 O O . LEU A 1 178 ? -7.333 -5.201 4.827 1.00 98.12 178 LEU A O 1
ATOM 1381 N N . THR A 1 179 ? -7.489 -6.802 6.410 1.00 98.44 179 THR A N 1
ATOM 1382 C CA . THR A 1 179 ? -8.683 -7.481 5.892 1.00 98.44 179 THR A CA 1
ATOM 1383 C C . THR A 1 179 ? -9.764 -7.395 6.954 1.00 98.44 179 THR A C 1
ATOM 1385 O O . THR A 1 179 ? -9.518 -7.770 8.103 1.00 98.44 179 THR A O 1
ATOM 1388 N N . PHE A 1 180 ? -10.931 -6.894 6.567 1.00 97.50 180 PHE A N 1
ATOM 1389 C CA . PHE A 1 180 ? -12.107 -6.799 7.424 1.00 97.50 180 PHE A CA 1
ATOM 1390 C C . PHE A 1 180 ? -12.994 -8.042 7.260 1.00 97.50 180 PHE A C 1
ATOM 1392 O O . PHE A 1 180 ? -12.854 -8.762 6.265 1.00 97.50 180 PHE A O 1
ATOM 1399 N N . PRO A 1 181 ? -13.917 -8.308 8.203 1.00 96.81 181 PRO A N 1
ATOM 1400 C CA . PRO A 1 181 ? -14.899 -9.376 8.052 1.00 96.81 181 PRO A CA 1
ATOM 1401 C C . PRO A 1 181 ? -15.685 -9.261 6.743 1.00 96.81 181 PRO A C 1
ATOM 1403 O O . PRO A 1 181 ? -15.972 -8.158 6.266 1.00 96.81 181 PRO A O 1
ATOM 1406 N N . GLU A 1 182 ? -16.069 -10.401 6.176 1.00 94.44 182 GLU A N 1
ATOM 1407 C CA . GLU A 1 182 ? -16.940 -10.436 5.001 1.00 94.44 182 GLU A CA 1
ATOM 1408 C C . GLU A 1 182 ? -18.235 -9.641 5.250 1.00 94.44 182 GLU A C 1
ATOM 1410 O O . GLU A 1 182 ? -18.780 -9.639 6.352 1.00 94.44 182 GLU A O 1
ATOM 1415 N N . GLY A 1 183 ? -18.700 -8.911 4.233 1.00 93.62 183 GLY A N 1
ATOM 1416 C CA . GLY A 1 183 ? -19.872 -8.039 4.343 1.00 93.62 183 GLY A CA 1
ATOM 1417 C C . GLY A 1 183 ? -19.619 -6.689 5.025 1.00 93.62 183 GLY A C 1
ATOM 1418 O O . GLY A 1 183 ? -20.540 -5.875 5.072 1.00 93.62 183 GLY A O 1
ATOM 1419 N N . THR A 1 184 ? -18.398 -6.404 5.505 1.00 96.38 184 THR A N 1
ATOM 1420 C CA . THR A 1 184 ? -18.050 -5.065 6.015 1.00 96.38 184 THR A CA 1
ATOM 1421 C C . THR A 1 184 ? -18.242 -4.026 4.903 1.00 96.38 184 THR A C 1
ATOM 1423 O O . THR A 1 184 ? -17.589 -4.141 3.861 1.00 96.38 184 THR A O 1
ATOM 1426 N N . PRO A 1 185 ? -19.095 -3.002 5.095 1.00 96.81 185 PRO A N 1
ATOM 1427 C CA . PRO A 1 185 ? -19.279 -1.953 4.102 1.00 96.81 185 PRO A CA 1
ATOM 1428 C C . PRO A 1 185 ? -18.035 -1.063 4.084 1.00 96.81 185 PRO A C 1
ATOM 1430 O O . PRO A 1 185 ? -17.817 -0.286 5.008 1.00 96.81 185 PRO A O 1
ATOM 1433 N N . VAL A 1 186 ? -17.195 -1.193 3.057 1.00 98.12 186 VAL A N 1
ATOM 1434 C CA . VAL A 1 186 ? -15.983 -0.380 2.875 1.00 98.12 186 VAL A CA 1
ATOM 1435 C C . VAL A 1 186 ? -16.169 0.539 1.676 1.00 98.12 186 VAL A C 1
ATOM 1437 O O . VAL A 1 186 ? -16.472 0.069 0.579 1.00 98.12 186 VAL A O 1
ATOM 1440 N N . ARG A 1 187 ? -15.929 1.842 1.862 1.00 98.06 187 ARG A N 1
ATOM 1441 C CA . ARG A 1 187 ? -15.937 2.810 0.758 1.00 98.06 187 ARG A CA 1
ATOM 1442 C C . ARG A 1 187 ? -14.603 2.757 0.030 1.00 98.06 187 ARG A C 1
ATOM 1444 O O . ARG A 1 187 ? -13.572 3.105 0.604 1.00 98.06 187 ARG A O 1
ATOM 1451 N N . THR A 1 188 ? -14.620 2.366 -1.236 1.00 98.38 188 THR A N 1
ATOM 1452 C CA . THR A 1 188 ? -13.404 2.270 -2.052 1.00 98.38 188 THR A CA 1
ATOM 1453 C C . THR A 1 188 ? -12.730 3.621 -2.248 1.00 98.38 188 THR A C 1
ATOM 1455 O O . THR A 1 188 ? -13.381 4.635 -2.510 1.00 98.38 188 THR A O 1
ATOM 1458 N N . PHE A 1 189 ? -11.401 3.620 -2.146 1.00 98.38 189 PHE A N 1
ATOM 1459 C CA . PHE A 1 189 ? -10.562 4.793 -2.338 1.00 98.38 189 PHE A CA 1
ATOM 1460 C C . PHE A 1 189 ? -10.738 5.400 -3.730 1.00 98.38 189 PHE A C 1
ATOM 1462 O O . PHE A 1 189 ? -10.684 4.703 -4.749 1.00 98.38 189 PHE A O 1
ATOM 1469 N N . ARG A 1 190 ? -10.865 6.727 -3.781 1.00 96.81 190 ARG A N 1
ATOM 1470 C CA . ARG A 1 190 ? -11.018 7.466 -5.031 1.00 96.81 190 ARG A CA 1
ATOM 1471 C C . ARG A 1 190 ? -10.304 8.809 -5.001 1.00 96.81 190 ARG A C 1
ATOM 1473 O O . ARG A 1 190 ? -10.141 9.403 -3.944 1.00 96.81 190 ARG A O 1
ATOM 1480 N N . LEU A 1 191 ? -9.956 9.311 -6.180 1.00 95.75 191 LEU A N 1
ATOM 1481 C CA . LEU A 1 191 ? -9.521 10.683 -6.411 1.00 95.75 191 LEU A CA 1
ATOM 1482 C C . LEU A 1 191 ? -10.426 11.333 -7.479 1.00 95.75 191 LEU A C 1
ATOM 1484 O O . LEU A 1 191 ? -10.927 10.626 -8.355 1.00 95.75 191 LEU A O 1
ATOM 1488 N N . PRO A 1 192 ? -10.647 12.658 -7.436 1.00 96.75 192 PRO A N 1
ATOM 1489 C CA . PRO A 1 192 ? -10.270 13.564 -6.351 1.00 96.75 192 PRO A CA 1
ATOM 1490 C C . PRO A 1 192 ? -11.060 13.273 -5.063 1.00 96.75 192 PRO A C 1
ATOM 1492 O O . PRO A 1 192 ? -12.198 12.805 -5.114 1.00 96.75 192 PRO A O 1
ATOM 1495 N N . LEU A 1 193 ? -10.454 13.560 -3.910 1.00 97.12 193 LEU A N 1
ATOM 1496 C CA . LEU A 1 193 ? -11.117 13.448 -2.606 1.00 97.12 193 LEU A CA 1
ATOM 1497 C C . LEU A 1 193 ? -12.301 14.425 -2.496 1.00 97.12 193 LEU A C 1
ATOM 1499 O O . LEU A 1 193 ? -12.182 15.570 -2.940 1.00 97.12 193 LEU A O 1
ATOM 1503 N N . ASP A 1 194 ? -13.410 14.010 -1.870 1.00 96.50 194 ASP A N 1
ATOM 1504 C CA . ASP A 1 194 ? -14.474 14.946 -1.458 1.00 96.50 194 ASP A CA 1
ATOM 1505 C C . ASP A 1 194 ? -14.055 15.819 -0.264 1.00 96.50 194 ASP A C 1
ATOM 1507 O O . ASP A 1 194 ? -12.965 15.695 0.291 1.00 96.50 194 ASP A O 1
ATOM 1511 N N . ASP A 1 195 ? -14.919 16.762 0.098 1.00 97.25 195 ASP A N 1
ATOM 1512 C CA . ASP A 1 195 ? -14.654 17.763 1.128 1.00 97.25 195 ASP A CA 1
ATOM 1513 C C . ASP A 1 195 ? -14.422 17.123 2.503 1.00 97.25 195 ASP A C 1
ATOM 1515 O O . ASP A 1 195 ? -13.508 17.532 3.221 1.00 97.25 195 ASP A O 1
ATOM 1519 N N . ALA A 1 196 ? -15.186 16.079 2.841 1.00 95.50 196 ALA A N 1
ATOM 1520 C CA . ALA A 1 196 ? -15.038 15.352 4.097 1.00 95.50 196 ALA A CA 1
ATOM 1521 C C . ALA A 1 196 ? -13.720 14.562 4.134 1.00 95.50 196 ALA A C 1
ATOM 1523 O O . ALA A 1 196 ? -13.011 14.570 5.140 1.00 95.50 196 ALA A O 1
ATOM 1524 N N . GLU A 1 197 ? -13.346 13.928 3.024 1.00 97.38 197 GLU A N 1
ATOM 1525 C CA . GLU A 1 197 ? -12.072 13.226 2.864 1.00 97.38 197 GLU A CA 1
ATOM 1526 C C . GLU A 1 197 ? -10.873 14.184 2.945 1.00 97.38 197 GLU A C 1
ATOM 1528 O O . GLU A 1 197 ? -9.900 13.893 3.644 1.00 97.38 197 GLU A O 1
ATOM 1533 N N . ARG A 1 198 ? -10.940 15.359 2.302 1.00 97.62 198 ARG A N 1
ATOM 1534 C CA . ARG A 1 198 ? -9.885 16.387 2.400 1.00 97.62 198 ARG A CA 1
ATOM 1535 C C . ARG A 1 198 ? -9.763 16.958 3.813 1.00 97.62 198 ARG A C 1
ATOM 1537 O O . ARG A 1 198 ? -8.643 17.178 4.287 1.00 97.62 198 ARG A O 1
ATOM 1544 N N . ALA A 1 199 ? -10.888 17.166 4.498 1.00 96.62 199 ALA A N 1
ATOM 1545 C CA . ALA A 1 199 ? -10.901 17.593 5.894 1.00 96.62 199 ALA A CA 1
ATOM 1546 C C . ALA A 1 199 ? -10.273 16.531 6.810 1.00 96.62 199 ALA A C 1
ATOM 1548 O O . ALA A 1 199 ? -9.451 16.869 7.661 1.00 96.62 199 ALA A O 1
ATOM 1549 N N . ALA A 1 200 ? -10.574 15.248 6.592 1.00 95.81 200 ALA A N 1
ATOM 1550 C CA . ALA A 1 200 ? -9.989 14.152 7.359 1.00 95.81 200 ALA A CA 1
ATOM 1551 C C . ALA A 1 200 ? -8.474 14.017 7.139 1.00 95.81 200 ALA A C 1
ATOM 1553 O O . ALA A 1 200 ? -7.734 13.838 8.105 1.00 95.81 200 ALA A O 1
ATOM 1554 N N . VAL A 1 201 ? -7.990 14.167 5.898 1.00 96.62 201 VAL A N 1
ATOM 1555 C CA . VAL A 1 201 ? -6.542 14.214 5.615 1.00 96.62 201 VAL A CA 1
ATOM 1556 C C . VAL A 1 201 ? -5.895 15.379 6.364 1.00 96.62 201 VAL A C 1
ATOM 1558 O O . VAL A 1 201 ? -4.891 15.188 7.049 1.00 96.62 201 VAL A O 1
ATOM 1561 N N . THR A 1 202 ? -6.483 16.575 6.290 1.00 95.56 202 THR A N 1
ATOM 1562 C CA . THR A 1 202 ? -5.985 17.756 7.015 1.00 95.56 202 THR A CA 1
ATOM 1563 C C . THR A 1 202 ? -5.939 17.515 8.526 1.00 95.56 202 THR A C 1
ATOM 1565 O O . THR A 1 202 ? -4.923 17.779 9.160 1.00 95.56 202 THR A O 1
ATOM 1568 N N . SER A 1 203 ? -7.002 16.959 9.107 1.00 93.69 203 SER A N 1
ATOM 1569 C CA . SER A 1 203 ? -7.072 16.657 10.539 1.00 93.69 203 SER A CA 1
ATOM 1570 C C . SER A 1 203 ? -5.999 15.649 10.972 1.00 93.69 203 SER A C 1
ATOM 1572 O O . SER A 1 203 ? -5.232 15.927 11.895 1.00 93.69 203 SER A O 1
ATOM 1574 N N . ALA A 1 204 ? -5.875 14.525 10.257 1.00 93.56 204 ALA A N 1
ATOM 1575 C CA . ALA A 1 204 ? -4.895 13.488 10.572 1.00 93.56 204 ALA A CA 1
ATOM 1576 C C . ALA A 1 204 ? -3.454 14.001 10.433 1.00 93.56 204 ALA A C 1
ATOM 1578 O O . ALA A 1 204 ? -2.617 13.776 11.304 1.00 93.56 204 ALA A O 1
ATOM 1579 N N . THR A 1 205 ? -3.158 14.736 9.358 1.00 93.38 205 THR A N 1
ATOM 1580 C CA . THR A 1 205 ? -1.827 15.325 9.139 1.00 93.38 205 THR A CA 1
ATOM 1581 C C . THR A 1 205 ? -1.460 16.345 10.216 1.00 93.38 205 THR A C 1
ATOM 1583 O O . THR A 1 205 ? -0.341 16.297 10.720 1.00 93.38 205 THR A O 1
ATOM 1586 N N . GLN A 1 206 ? -2.390 17.208 10.637 1.00 92.25 206 GLN A N 1
ATOM 1587 C CA . GLN A 1 206 ? -2.165 18.148 11.739 1.00 92.25 206 GLN A CA 1
ATOM 1588 C C . GLN A 1 206 ? -1.907 17.438 13.073 1.00 92.25 206 GLN A C 1
ATOM 1590 O O . GLN A 1 206 ? -0.996 17.832 13.800 1.00 92.25 206 GLN A O 1
ATOM 1595 N N . ALA A 1 207 ? -2.683 16.399 13.398 1.00 89.81 207 ALA A N 1
ATOM 1596 C CA . ALA A 1 207 ? -2.477 15.611 14.613 1.00 89.81 207 ALA A CA 1
ATOM 1597 C C . ALA A 1 207 ? -1.094 14.934 14.614 1.00 89.81 207 ALA A C 1
ATOM 1599 O O . ALA A 1 207 ? -0.320 15.110 15.554 1.00 89.81 207 ALA A O 1
ATOM 1600 N N . LEU A 1 208 ? -0.725 14.270 13.512 1.00 90.25 208 LEU A N 1
ATOM 1601 C CA . LEU A 1 208 ? 0.594 13.649 13.354 1.00 90.25 208 LEU A CA 1
ATOM 1602 C C . LEU A 1 208 ? 1.746 14.662 13.426 1.00 90.25 208 LEU A C 1
ATOM 1604 O O . LEU A 1 208 ? 2.809 14.336 13.946 1.00 90.25 208 LEU A O 1
ATOM 1608 N N . SER A 1 209 ? 1.560 15.884 12.917 1.00 89.69 209 SER A N 1
ATOM 1609 C CA . SER A 1 209 ? 2.578 16.940 12.990 1.00 89.69 209 SER A CA 1
ATOM 1610 C C . SER A 1 209 ? 2.768 17.518 14.392 1.00 89.69 209 SER A C 1
ATOM 1612 O O . SER A 1 209 ? 3.880 17.931 14.710 1.00 89.69 209 SER A O 1
ATOM 1614 N N . ARG A 1 210 ? 1.718 17.556 15.222 1.00 85.25 210 ARG A N 1
ATOM 1615 C CA . ARG A 1 210 ? 1.821 17.999 16.622 1.00 85.25 210 ARG A CA 1
ATOM 1616 C C . ARG A 1 210 ? 2.459 16.945 17.525 1.00 85.25 210 ARG A C 1
ATOM 1618 O O . ARG A 1 210 ? 3.056 17.305 18.530 1.00 85.25 210 ARG A O 1
ATOM 1625 N N . GLY A 1 211 ? 2.350 15.664 17.165 1.00 70.31 211 GLY A N 1
ATOM 1626 C CA . GLY A 1 211 ? 2.788 14.562 18.027 1.00 70.31 211 GLY A CA 1
ATOM 1627 C C . GLY A 1 211 ? 1.919 14.392 19.278 1.00 70.31 211 GLY A C 1
ATOM 1628 O O . GLY A 1 211 ? 2.319 13.700 20.208 1.00 70.31 211 GLY A O 1
ATOM 1629 N N . GLU A 1 212 ? 0.743 15.019 19.305 1.00 60.62 212 GLU A N 1
ATOM 1630 C CA . GLU A 1 212 ? -0.226 14.919 20.393 1.00 60.62 212 GLU A CA 1
ATOM 1631 C C . GLU A 1 212 ? -1.266 13.839 20.052 1.00 60.62 212 GLU A C 1
ATOM 1633 O O . GLU A 1 212 ? -1.690 13.754 18.890 1.00 60.62 212 GLU A O 1
ATOM 1638 N N . PRO A 1 213 ? -1.703 13.016 21.026 1.00 57.25 213 PRO A N 1
ATOM 1639 C CA . PRO A 1 213 ? -2.876 12.175 20.835 1.00 57.25 213 PRO A CA 1
ATOM 1640 C C . PRO A 1 213 ? -4.057 13.041 20.387 1.00 57.25 213 PRO A C 1
ATOM 1642 O O . PRO A 1 213 ? -4.232 14.159 20.868 1.00 57.25 213 PRO A O 1
ATOM 1645 N N . ALA A 1 214 ? -4.915 12.519 19.508 1.00 56.00 214 ALA A N 1
ATOM 1646 C CA . ALA A 1 214 ? -6.154 13.220 19.165 1.00 56.00 214 ALA A CA 1
ATOM 1647 C C . ALA A 1 214 ? -7.075 13.431 20.390 1.00 56.00 214 ALA A C 1
ATOM 1649 O O . ALA A 1 214 ? -7.942 14.305 20.357 1.00 56.00 214 ALA A O 1
ATOM 1650 N N . ASN A 1 215 ? -6.879 12.658 21.468 1.00 58.75 215 ASN A N 1
ATOM 1651 C CA . ASN A 1 215 ? -7.599 12.806 22.725 1.00 58.75 215 ASN A CA 1
ATOM 1652 C C . ASN A 1 215 ? -7.030 13.964 23.568 1.00 58.75 215 ASN A C 1
ATOM 1654 O O . ASN A 1 215 ? -5.961 13.854 24.169 1.00 58.75 215 ASN A O 1
ATOM 1658 N N . GLN A 1 216 ? -7.782 15.066 23.629 1.00 57.19 216 GLN A N 1
ATOM 1659 C CA . GLN A 1 216 ? -7.437 16.270 24.395 1.00 57.19 216 GLN A CA 1
ATOM 1660 C C . GLN A 1 216 ? -7.575 16.087 25.918 1.00 57.19 216 GLN A C 1
ATOM 1662 O O . GLN A 1 216 ? -7.065 16.915 26.670 1.00 57.19 216 GLN A O 1
ATOM 1667 N N . ASP A 1 217 ? -8.209 15.002 26.377 1.00 62.59 217 ASP A N 1
ATOM 1668 C CA . ASP A 1 217 ? -8.410 14.700 27.801 1.00 62.59 217 ASP A CA 1
ATOM 1669 C C . ASP A 1 217 ? -7.289 13.827 28.398 1.00 62.59 217 ASP A C 1
ATOM 1671 O O . ASP A 1 217 ? -7.320 13.482 29.586 1.00 62.59 217 ASP A O 1
ATOM 1675 N N . ALA A 1 218 ? -6.280 13.457 27.600 1.00 60.25 218 ALA A N 1
ATOM 1676 C CA . ALA A 1 218 ? -5.164 12.639 28.056 1.00 60.25 218 ALA A CA 1
ATOM 1677 C C . ALA A 1 218 ? -4.322 13.381 29.116 1.00 60.25 218 ALA A C 1
ATOM 1679 O O . ALA A 1 218 ? -3.640 14.368 28.836 1.00 60.25 218 ALA A O 1
ATOM 1680 N N . LYS A 1 219 ? -4.326 12.876 30.356 1.00 64.56 219 LYS A N 1
ATOM 1681 C CA . LYS A 1 219 ? -3.454 13.365 31.435 1.00 64.56 219 LYS A CA 1
ATOM 1682 C C . LYS A 1 219 ? -2.111 12.645 31.374 1.00 64.56 219 LYS A C 1
ATOM 1684 O O . LYS A 1 219 ? -2.032 11.457 31.667 1.00 64.56 219 LYS A O 1
ATOM 1689 N N . THR A 1 220 ? -1.050 13.371 31.036 1.00 66.38 220 THR A N 1
ATOM 1690 C CA . THR A 1 220 ? 0.315 12.822 31.058 1.00 66.38 220 THR A CA 1
ATOM 1691 C C . THR A 1 220 ? 0.921 12.992 32.449 1.00 66.38 220 THR A C 1
ATOM 1693 O O . THR A 1 220 ? 0.870 14.082 33.014 1.00 66.38 220 THR A O 1
ATOM 1696 N N . THR A 1 221 ? 1.504 11.926 33.002 1.00 72.06 221 THR A N 1
ATOM 1697 C CA . THR A 1 221 ? 2.286 11.969 34.249 1.00 72.06 221 THR A CA 1
ATOM 1698 C C . THR A 1 221 ? 3.643 11.320 33.997 1.00 72.06 221 THR A C 1
ATOM 1700 O O . THR A 1 221 ? 3.713 10.246 33.402 1.00 72.06 221 THR A O 1
ATOM 1703 N N . THR A 1 222 ? 4.723 11.976 34.416 1.00 80.62 222 THR A N 1
ATOM 1704 C CA . THR A 1 222 ? 6.080 11.426 34.314 1.00 80.62 222 THR A CA 1
ATOM 1705 C C . THR A 1 222 ? 6.389 10.614 35.566 1.00 80.62 222 THR A C 1
ATOM 1707 O O . THR A 1 222 ? 6.233 11.118 36.677 1.00 80.62 222 THR A O 1
ATOM 1710 N N . HIS A 1 223 ? 6.852 9.378 35.384 1.00 79.50 223 HIS A N 1
ATOM 1711 C CA . HIS A 1 223 ? 7.319 8.515 36.465 1.00 79.50 223 HIS A CA 1
ATOM 1712 C C . HIS A 1 223 ? 8.777 8.126 36.219 1.00 79.50 223 HIS A C 1
ATOM 1714 O O . HIS A 1 223 ? 9.097 7.583 35.161 1.00 79.50 223 HIS A O 1
ATOM 1720 N N . ASP A 1 224 ? 9.643 8.354 37.205 1.00 83.50 224 ASP A N 1
ATOM 1721 C CA . ASP A 1 224 ? 10.974 7.752 37.226 1.00 83.50 224 ASP A CA 1
ATOM 1722 C C . ASP A 1 224 ? 10.838 6.307 37.714 1.00 83.50 224 ASP A C 1
ATOM 1724 O O . ASP A 1 224 ? 10.447 6.061 38.856 1.00 83.50 224 ASP A O 1
ATOM 1728 N N . LEU A 1 225 ? 11.129 5.343 36.838 1.00 85.25 225 LEU A N 1
ATOM 1729 C CA . LEU A 1 225 ? 11.075 3.911 37.140 1.00 85.25 225 LEU A CA 1
ATOM 1730 C C . LEU A 1 225 ? 12.497 3.356 37.287 1.00 85.25 225 LEU A C 1
ATOM 1732 O O . LEU A 1 225 ? 13.189 3.179 36.279 1.00 85.25 225 LEU A O 1
ATOM 1736 N N . PRO A 1 226 ? 12.955 3.055 38.516 1.00 87.31 226 PRO A N 1
ATOM 1737 C CA . PRO A 1 226 ? 14.214 2.357 38.723 1.00 87.31 226 PRO A CA 1
ATOM 1738 C C . PRO A 1 226 ? 14.182 0.948 38.107 1.00 87.31 226 PRO A C 1
ATOM 1740 O O . PRO A 1 226 ? 13.107 0.345 38.001 1.00 87.31 226 PRO A O 1
ATOM 1743 N N . PRO A 1 227 ? 15.346 0.369 37.753 1.00 85.44 227 PRO A N 1
ATOM 1744 C CA . PRO A 1 227 ? 15.417 -0.997 37.246 1.00 85.44 227 PRO A CA 1
ATOM 1745 C C . PRO A 1 227 ? 14.695 -1.996 38.163 1.00 85.44 227 PRO A C 1
ATOM 1747 O O . PRO A 1 227 ? 14.990 -2.084 39.353 1.00 85.44 227 PRO A O 1
ATOM 1750 N N . GLY A 1 228 ? 13.763 -2.767 37.596 1.00 88.62 228 GLY A N 1
ATOM 1751 C CA . GLY A 1 228 ? 13.045 -3.836 38.298 1.00 88.62 228 GLY A CA 1
ATOM 1752 C C . GLY A 1 228 ? 11.733 -3.436 38.983 1.00 88.62 228 GLY A C 1
ATOM 1753 O O . GLY A 1 228 ? 11.129 -4.294 39.622 1.00 88.62 228 GLY A O 1
ATOM 1754 N N . GLN A 1 229 ? 11.267 -2.189 38.855 1.00 86.62 229 GLN A N 1
ATOM 1755 C CA . GLN A 1 229 ? 9.960 -1.772 39.383 1.00 86.62 229 GLN A CA 1
ATOM 1756 C C . GLN A 1 229 ? 8.888 -1.618 38.294 1.00 86.62 229 GLN A C 1
ATOM 1758 O O . GLN A 1 229 ? 9.199 -1.382 37.127 1.00 86.62 229 GLN A O 1
ATOM 1763 N N . ALA A 1 230 ? 7.620 -1.764 38.693 1.00 78.75 230 ALA A N 1
ATOM 1764 C CA . ALA A 1 230 ? 6.444 -1.612 37.837 1.00 78.75 230 ALA A CA 1
ATOM 1765 C C . ALA A 1 230 ? 5.605 -0.400 38.268 1.00 78.75 230 ALA A C 1
ATOM 1767 O O . ALA A 1 230 ? 5.565 -0.060 39.450 1.00 78.75 230 ALA A O 1
ATOM 1768 N N . VAL A 1 231 ? 4.915 0.222 37.309 1.00 76.75 231 VAL A N 1
ATOM 1769 C CA . VAL A 1 231 ? 3.870 1.218 37.588 1.00 76.75 231 VAL A CA 1
ATOM 1770 C C . VAL A 1 231 ? 2.624 0.459 38.048 1.00 76.75 231 VAL A C 1
ATOM 1772 O O . VAL A 1 231 ? 2.137 -0.396 37.308 1.00 76.75 231 VAL A O 1
ATOM 1775 N N . THR A 1 232 ? 2.152 0.729 39.266 1.00 65.06 232 THR A N 1
ATOM 1776 C CA . THR A 1 232 ? 0.864 0.236 39.792 1.00 65.06 232 THR A CA 1
ATOM 1777 C C . THR A 1 232 ? -0.260 1.206 39.500 1.00 65.06 232 THR A C 1
ATOM 1779 O O . THR A 1 232 ? -0.023 2.415 39.727 1.00 65.06 232 THR A O 1
#

Foldseek 3Di:
DDDDDDDDDDPPPDPPPPVPDAAELLNLLLVLQAPVCVVPDDPPKDKDKFWLQDPQFDQDPVVRDTGPVVDGLRFLRAPDQDPQAKGWRDKWFAWKKFQKKKWLDQAAKKFKDAPPRPGGLDIDSRVCLAVPNDPPSDPPQWHDDPSMTMHRRIFTHGTMMIMIGSHGDRITIMGMMMHHDHPRRYDGDDPPDDPSSVVSSVVSRVSVVVVDRPDPPDDDDDDDDDPPDDDD

Radius of gyration: 23.27 Å; chains: 1; bounding box: 82×50×60 Å

Sequence (232 aa):
MRIRRALALLCTFLPLTGAAGELGLPALLARLTDLDRLPVLEPAVTCRQFSSYDRASRYDPATKQYVNWSANGDSGQYLRVEPNGEAVMAEMAGPGCIVRIWSANPTGTIRLYLDGAAKPTWEFPFADLFQGRVAPFARPVAGMNGRGANAYLPIPYARSCRVTADKAHRQYYHIGYLTFPEGTPVRTFRLPLDDAERAAVTSATQALSRGEPANQDAKTTTHDLPPGQAVT